Protein 7CF7 (pdb70)

Structure (mmCIF, N/CA/C/O backbone):
data_7CF7
#
_entry.id   7CF7
#
_cell.length_a   37.628
_cell.length_b   38.698
_cell.length_c   52.325
_cell.angle_alpha   75.290
_cell.angle_beta   73.800
_cell.angle_gamma   76.470
#
_symmetry.space_group_name_H-M   'P 1'
#
loop_
_entity.id
_entity.type
_entity.pdbx_description
1 polymer 'Ribosomal RNA large subunit methyltransferase H,Ribosomal RNA large subunit methyltransferase H'
2 water water
#
loop_
_atom_site.group_PDB
_atom_site.id
_atom_site.type_symbol
_atom_site.label_atom_id
_atom_site.label_alt_id
_atom_site.label_comp_id
_atom_site.label_asym_id
_atom_site.label_entity_id
_atom_site.label_seq_id
_atom_site.pdbx_PDB_ins_code
_atom_site.Cartn_x
_atom_site.Cartn_y
_atom_site.Cartn_z
_atom_site.occupancy
_atom_site.B_iso_or_equiv
_atom_site.auth_seq_id
_atom_site.auth_comp_id
_atom_site.auth_asym_id
_atom_site.auth_atom_id
_atom_site.pdbx_PDB_model_num
ATOM 1 N N . MET A 1 1 ? 6.335 39.540 -2.711 1.00 36.51 1 MET A N 1
ATOM 2 C CA . MET A 1 1 ? 6.763 38.476 -3.613 1.00 38.42 1 MET A CA 1
ATOM 3 C C . MET A 1 1 ? 8.127 38.796 -4.221 1.00 44.06 1 MET A C 1
ATOM 4 O O . MET A 1 1 ? 8.227 39.563 -5.184 1.00 47.06 1 MET A O 1
ATOM 9 N N . ILE A 1 2 ? 9.168 38.192 -3.661 1.00 34.75 2 ILE A N 1
ATOM 10 C CA . ILE A 1 2 ? 10.541 38.503 -4.070 1.00 32.56 2 ILE A CA 1
ATOM 11 C C . ILE A 1 2 ? 10.884 37.696 -5.311 1.00 34.72 2 ILE A C 1
ATOM 12 O O . ILE A 1 2 ? 10.730 36.464 -5.309 1.00 30.33 2 ILE A O 1
ATOM 17 N N . PRO A 1 3 ? 11.362 38.329 -6.383 1.00 40.28 3 PRO A N 1
ATOM 18 C CA . PRO A 1 3 ? 11.750 37.579 -7.581 1.00 37.19 3 PRO A CA 1
ATOM 19 C C . PRO A 1 3 ? 13.076 36.856 -7.379 1.00 31.54 3 PRO A C 1
ATOM 20 O O . PRO A 1 3 ? 13.826 37.117 -6.437 1.00 32.25 3 PRO A O 1
ATOM 24 N N . GLY A 1 4 ? 13.339 35.903 -8.276 1.00 32.05 4 GLY A N 1
ATOM 25 C CA . GLY A 1 4 ? 14.662 35.293 -8.350 1.00 31.97 4 GLY A CA 1
ATOM 26 C C . GLY A 1 4 ? 14.922 34.275 -7.249 1.00 26.86 4 GLY A C 1
ATOM 27 O O . GLY A 1 4 ? 14.051 33.485 -6.868 1.00 28.91 4 GLY A O 1
ATOM 28 N N . LYS A 1 5 ? 16.155 34.288 -6.728 1.00 20.59 5 LYS A N 1
ATOM 29 C CA . LYS A 1 5 ? 16.618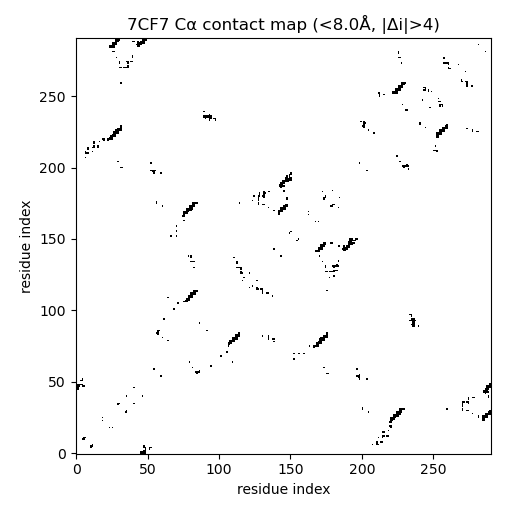 33.321 -5.732 1.00 21.10 5 LYS A CA 1
ATOM 30 C C . LYS A 1 5 ? 17.108 34.051 -4.487 1.00 17.71 5 LYS A C 1
ATOM 31 O O . LYS A 1 5 ? 18.323 34.163 -4.263 1.00 17.26 5 LYS A O 1
ATOM 37 N N . PRO A 1 6 ? 16.196 34.506 -3.623 1.00 17.76 6 PRO A N 1
ATOM 38 C CA . PRO A 1 6 ? 16.613 35.253 -2.423 1.00 18.43 6 PRO A CA 1
ATOM 39 C C . PRO A 1 6 ? 17.359 34.417 -1.394 1.00 18.22 6 PRO A C 1
ATOM 40 O O . PRO A 1 6 ? 17.949 34.993 -0.466 1.00 18.67 6 PRO A O 1
ATOM 44 N N . TRP A 1 7 ? 17.332 33.091 -1.511 1.00 14.77 7 TRP A N 1
ATOM 45 C CA . TRP A 1 7 ? 18.142 32.230 -0.662 1.00 15.28 7 TRP A CA 1
ATOM 46 C C . TRP A 1 7 ? 19.585 32.141 -1.133 1.00 14.98 7 TRP A C 1
ATOM 47 O O . TRP A 1 7 ? 20.404 31.561 -0.416 1.00 15.08 7 TRP A O 1
ATOM 58 N N . ASP A 1 8 ? 19.905 32.668 -2.321 1.00 14.76 8 ASP A N 1
ATOM 59 C CA . ASP A 1 8 ? 21.275 32.597 -2.824 1.00 15.55 8 ASP A CA 1
ATOM 60 C C . ASP A 1 8 ? 22.185 33.452 -1.948 1.00 17.13 8 ASP A C 1
ATOM 61 O O . ASP A 1 8 ? 21.797 34.534 -1.504 1.00 15.58 8 ASP A O 1
ATOM 66 N N . THR A 1 9 ? 23.409 32.967 -1.719 1.00 15.65 9 THR A N 1
ATOM 67 C CA . THR A 1 9 ? 24.298 33.573 -0.729 1.00 15.31 9 THR A CA 1
ATOM 68 C C . THR A 1 9 ? 24.444 35.089 -0.831 1.00 14.06 9 THR A C 1
ATOM 69 O O . THR A 1 9 ? 24.419 35.745 0.222 1.00 15.04 9 THR A O 1
ATOM 73 N N . PRO A 1 10 ? 24.612 35.700 -2.008 1.00 14.33 10 PRO A N 1
ATOM 74 C CA . PRO A 1 10 ? 24.801 37.162 -2.023 1.00 14.42 10 PRO A CA 1
ATOM 75 C C . PRO A 1 10 ? 23.597 37.919 -1.500 1.00 16.31 10 PRO A C 1
ATOM 76 O O . PRO A 1 10 ? 23.753 38.998 -0.911 1.00 18.69 10 PRO A O 1
ATOM 80 N N . GLN A 1 11 ? 22.396 37.370 -1.681 1.00 14.27 11 GLN A N 1
ATOM 81 C CA . GLN A 1 11 ? 21.201 38.010 -1.170 1.00 15.28 11 GLN A CA 1
ATOM 82 C C . GLN A 1 11 ? 20.912 37.572 0.256 1.00 16.62 11 GLN A C 1
ATOM 83 O O . GLN A 1 11 ? 20.627 38.407 1.121 1.00 14.57 11 GLN A O 1
ATOM 89 N N . LEU A 1 12 ? 21.010 36.271 0.532 1.00 13.23 12 LEU A N 1
ATOM 90 C CA . LEU A 1 12 ? 20.601 35.795 1.852 1.00 15.37 12 LEU A CA 1
ATOM 91 C C . LEU A 1 12 ? 21.564 36.261 2.938 1.00 15.85 12 LEU A C 1
ATOM 92 O O . LEU A 1 12 ? 21.132 36.624 4.041 1.00 15.80 12 LEU A O 1
ATOM 97 N N . ALA A 1 13 ? 22.872 36.266 2.656 1.00 16.28 13 ALA A N 1
ATOM 98 C CA . ALA A 1 13 ? 23.819 36.682 3.684 1.00 17.30 13 ALA A CA 1
ATOM 99 C C . ALA A 1 13 ? 23.580 38.129 4.088 1.00 16.88 13 ALA A C 1
ATOM 100 O O . ALA A 1 13 ? 23.644 38.466 5.276 1.00 16.47 13 ALA A O 1
ATOM 102 N N . ALA A 1 14 ? 23.252 38.987 3.119 1.00 15.08 14 ALA A N 1
ATOM 103 C CA . ALA A 1 14 ? 22.961 40.381 3.444 1.00 16.19 14 ALA A CA 1
ATOM 104 C C . ALA A 1 14 ? 21.625 40.517 4.161 1.00 17.14 14 ALA A C 1
ATOM 105 O O . ALA A 1 14 ? 21.493 41.320 5.098 1.00 18.46 14 ALA A O 1
ATOM 107 N N . GLU A 1 15 ? 20.631 39.724 3.758 1.00 16.59 15 GLU A N 1
ATOM 108 C CA . GLU A 1 15 ? 19.323 39.801 4.405 1.00 16.01 15 GLU A CA 1
ATOM 109 C C . GLU A 1 15 ? 19.381 39.301 5.844 1.00 16.34 15 GLU A C 1
ATOM 110 O O . GLU A 1 15 ? 18.751 39.892 6.731 1.00 17.13 15 GLU A O 1
ATOM 116 N N . LEU A 1 16 ? 20.132 38.220 6.099 1.00 15.96 16 LEU A N 1
ATOM 117 C CA . LEU A 1 16 ? 20.302 37.726 7.466 1.00 16.31 16 LEU A CA 1
ATOM 118 C C . LEU A 1 16 ? 20.913 38.787 8.365 1.00 17.42 16 LEU A C 1
ATOM 119 O O . LEU A 1 16 ? 20.523 38.910 9.528 1.00 17.66 16 LEU A O 1
ATOM 124 N N . GLU A 1 17 ? 21.911 39.514 7.857 1.00 15.82 17 GLU A N 1
ATOM 125 C CA . GLU A 1 17 ? 22.506 40.619 8.601 1.00 16.13 17 GLU A CA 1
ATOM 126 C C . GLU A 1 17 ? 21.447 41.642 8.992 1.00 18.63 17 GLU A C 1
ATOM 127 O O . GLU A 1 17 ? 21.450 42.159 10.120 1.00 18.08 17 GLU A O 1
ATOM 133 N N . ARG A 1 18 ? 20.534 41.952 8.067 1.00 17.95 18 ARG A N 1
ATOM 134 C CA . ARG A 1 18 ? 19.471 42.899 8.375 1.00 18.03 18 ARG A CA 1
ATOM 135 C C . ARG A 1 18 ? 18.509 42.321 9.398 1.00 18.98 18 ARG A C 1
ATOM 136 O O . ARG A 1 18 ? 18.080 43.027 10.319 1.00 19.97 18 ARG A O 1
ATOM 144 N N . TRP A 1 19 ? 18.168 41.036 9.262 1.00 15.12 19 TRP A N 1
ATOM 145 C CA . TRP A 1 19 ? 17.273 40.415 10.241 1.00 16.47 19 TRP A CA 1
ATOM 146 C C . TRP A 1 19 ? 17.886 40.411 11.635 1.00 20.53 19 TRP A C 1
ATOM 147 O O . TRP A 1 19 ? 17.180 40.625 12.631 1.00 19.89 19 TRP A O 1
ATOM 158 N N . LYS A 1 20 ? 19.181 40.102 11.733 1.00 19.79 20 LYS A N 1
ATOM 159 C CA . LYS A 1 20 ? 19.846 40.083 13.033 1.00 20.92 20 LYS A CA 1
ATOM 160 C C . LYS A 1 20 ? 19.826 41.462 13.674 1.00 21.40 20 LYS A C 1
ATOM 161 O O . LYS A 1 20 ? 19.586 41.595 14.880 1.00 21.74 20 LYS A O 1
ATOM 167 N N . LEU A 1 21 ? 20.077 42.503 12.876 1.00 20.95 21 LEU A N 1
ATOM 168 C CA . LEU A 1 21 ? 20.093 43.868 13.400 1.00 25.63 21 LEU A CA 1
ATOM 169 C C . LEU A 1 21 ? 18.692 44.337 13.787 1.00 28.04 21 LEU A C 1
ATOM 170 O O . LEU A 1 21 ? 18.520 45.030 14.798 1.00 27.87 21 LEU A O 1
ATOM 175 N N . ASP A 1 22 ? 17.678 43.980 12.993 1.00 25.61 22 ASP A N 1
ATOM 176 C CA . ASP A 1 22 ? 16.300 44.306 13.353 1.00 22.57 22 ASP A CA 1
ATOM 177 C C . ASP A 1 22 ? 15.945 43.733 14.714 1.00 27.64 22 ASP A C 1
ATOM 178 O O . ASP A 1 22 ? 15.305 44.402 15.536 1.00 31.28 22 ASP A O 1
ATOM 183 N N . GLY A 1 23 ? 16.355 42.491 14.969 1.00 26.86 23 GLY A N 1
ATOM 184 C CA . GLY A 1 23 ? 16.191 41.859 16.250 1.00 26.79 23 GLY A CA 1
ATOM 185 C C . GLY A 1 23 ? 14.965 40.976 16.386 1.00 24.62 23 GLY A C 1
ATOM 186 O O . GLY A 1 23 ? 14.932 40.142 17.295 1.00 27.27 23 GLY A O 1
ATOM 187 N N . ARG A 1 24 ? 13.952 41.149 15.535 1.00 19.43 24 ARG A N 1
ATOM 188 C CA . ARG A 1 24 ? 12.744 40.347 15.664 1.00 22.77 24 ARG A CA 1
ATOM 189 C C . ARG A 1 24 ? 12.996 38.933 15.169 1.00 21.14 24 ARG A C 1
ATOM 190 O O . ARG A 1 24 ? 13.767 38.712 14.236 1.00 21.61 24 ARG A O 1
ATOM 198 N N . ASP A 1 25 ? 12.336 37.970 15.805 1.00 17.79 25 ASP A N 1
ATOM 199 C CA . ASP A 1 25 ? 12.502 36.578 15.400 1.00 19.37 25 ASP A CA 1
ATOM 200 C C . ASP A 1 25 ? 11.829 36.324 14.054 1.00 17.04 25 ASP A C 1
ATOM 201 O O . ASP A 1 25 ? 10.871 37.000 13.675 1.00 16.03 25 ASP A O 1
ATOM 206 N N . VAL A 1 26 ? 12.344 35.331 13.324 1.00 16.19 26 VAL A N 1
ATOM 207 C CA . VAL A 1 26 ? 11.916 35.055 11.957 1.00 15.90 26 VAL A CA 1
ATOM 208 C C . VAL A 1 26 ? 11.558 33.581 11.839 1.00 16.72 26 VAL A C 1
ATOM 209 O O . VAL A 1 26 ? 12.284 32.719 12.344 1.00 16.50 26 VAL A O 1
ATOM 213 N N . SER A 1 27 ? 10.451 33.299 11.166 1.00 14.39 27 SER A N 1
ATOM 214 C CA . SER A 1 27 ? 10.076 31.936 10.809 1.00 14.24 27 SER A CA 1
ATOM 215 C C . SER A 1 27 ? 10.016 31.835 9.298 1.00 13.89 27 SER A C 1
ATOM 216 O O . SER A 1 27 ? 9.329 32.629 8.646 1.00 15.52 27 SER A O 1
ATOM 219 N N . LEU A 1 28 ? 10.720 30.856 8.748 1.00 12.36 28 LEU A N 1
ATOM 220 C CA . LEU A 1 28 ? 10.668 30.548 7.328 1.00 12.61 28 LEU A CA 1
ATOM 221 C C . LEU A 1 28 ? 9.831 29.287 7.153 1.00 12.46 28 LEU A C 1
ATOM 222 O O . LEU A 1 28 ? 10.186 28.231 7.680 1.00 13.43 28 LEU A O 1
ATOM 227 N N . LEU A 1 29 ? 8.732 29.398 6.412 1.00 11.48 29 LEU A N 1
ATOM 228 C CA . LEU A 1 29 ? 7.740 28.333 6.288 1.00 10.82 29 LEU A CA 1
ATOM 229 C C . LEU A 1 29 ? 7.837 27.642 4.933 1.00 13.20 29 LEU A C 1
ATOM 230 O O . LEU A 1 29 ? 7.824 28.304 3.895 1.00 13.70 29 LEU A O 1
ATOM 235 N N . ILE A 1 30 ? 7.893 26.313 4.946 1.00 12.15 30 ILE A N 1
ATOM 236 C CA . ILE A 1 30 ? 7.826 25.494 3.735 1.00 12.52 30 ILE A CA 1
ATOM 237 C C . ILE A 1 30 ? 6.765 24.426 3.936 1.00 15.28 30 ILE A C 1
ATOM 238 O O . ILE A 1 30 ? 6.827 23.660 4.904 1.00 15.35 30 ILE A O 1
ATOM 243 N N . GLY A 1 31 ? 5.806 24.346 3.014 1.00 13.48 31 GLY A N 1
ATOM 244 C CA . GLY A 1 31 ? 4.737 23.375 3.118 1.00 17.12 31 GLY A CA 1
ATOM 245 C C . GLY A 1 31 ? 5.102 22.034 2.508 1.00 17.44 31 GLY A C 1
ATOM 246 O O . GLY A 1 31 ? 6.254 21.752 2.174 1.00 16.17 31 GLY A O 1
ATOM 247 N N . GLY A 1 32 ? 4.090 21.183 2.393 1.00 18.93 32 GLY A N 1
ATOM 248 C CA . GLY A 1 32 ? 4.221 19.942 1.668 1.00 20.49 32 GLY A CA 1
ATOM 249 C C . GLY A 1 32 ? 4.036 20.149 0.177 1.00 17.95 32 GLY A C 1
ATOM 250 O O . GLY A 1 32 ? 3.983 21.276 -0.324 1.00 18.91 32 GLY A O 1
ATOM 251 N N . PRO A 1 33 ? 3.941 19.051 -0.573 1.00 20.87 33 PRO A N 1
ATOM 252 C CA . PRO A 1 33 ? 3.800 19.180 -2.033 1.00 23.40 33 PRO A CA 1
ATOM 253 C C . PRO A 1 33 ? 2.578 19.981 -2.470 1.00 24.79 33 PRO A C 1
ATOM 254 O O . PRO A 1 33 ? 2.622 20.631 -3.521 1.00 26.67 33 PRO A O 1
ATOM 258 N N . GLU A 1 34 ? 1.496 19.969 -1.692 1.00 24.20 34 GLU A N 1
ATOM 259 C CA . GLU A 1 34 ? 0.307 20.746 -2.031 1.00 22.93 34 GLU A CA 1
ATOM 260 C C . GLU A 1 34 ? 0.423 22.213 -1.629 1.00 29.24 34 GLU A C 1
ATOM 261 O O . GLU A 1 34 ? -0.504 22.990 -1.893 1.00 30.58 34 GLU A O 1
ATOM 267 N N . GLY A 1 35 ? 1.532 22.614 -1.022 1.00 25.10 35 GLY A N 1
ATOM 268 C CA . GLY A 1 35 ? 1.801 24.011 -0.765 1.00 24.23 35 GLY A CA 1
ATOM 269 C C . GLY A 1 35 ? 1.391 24.431 0.627 1.00 21.81 35 GLY A C 1
ATOM 270 O O . GLY A 1 35 ? 1.083 23.621 1.505 1.00 24.84 35 GLY A O 1
ATOM 271 N N . LEU A 1 36 ? 1.379 25.742 0.815 1.00 19.42 36 LEU A N 1
ATOM 272 C CA . LEU A 1 36 ? 1.048 26.324 2.105 1.00 18.94 36 LEU A CA 1
ATOM 273 C C . LEU A 1 36 ? -0.426 26.682 2.166 1.00 20.81 36 LEU A C 1
ATOM 274 O O . LEU A 1 36 ? -1.057 26.980 1.151 1.00 22.95 36 LEU A O 1
ATOM 279 N N . SER A 1 37 ? -0.959 26.683 3.380 1.00 19.43 37 SER A N 1
ATOM 280 C CA . SER A 1 37 ? -2.338 27.093 3.567 1.00 19.90 37 SER A CA 1
ATOM 281 C C . SER A 1 37 ? -2.495 28.579 3.235 1.00 23.29 37 SER A C 1
ATOM 282 O O . SER A 1 37 ? -1.551 29.360 3.372 1.00 21.04 37 SER A O 1
ATOM 285 N N . PRO A 1 38 ? -3.675 28.987 2.768 1.00 22.37 38 PRO A N 1
ATOM 286 C CA . PRO A 1 38 ? -3.902 30.420 2.495 1.00 23.25 38 PRO 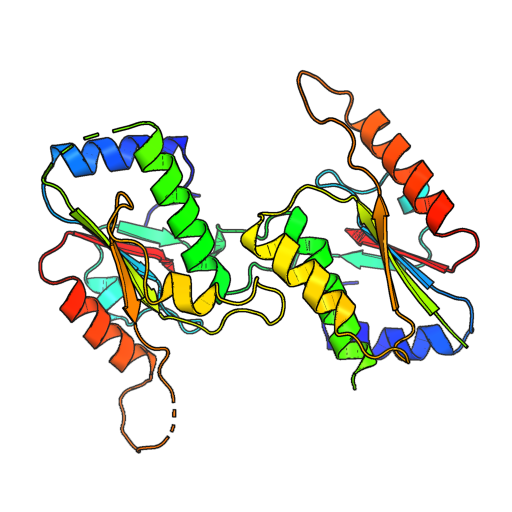A CA 1
ATOM 287 C C . PRO A 1 38 ? -3.625 31.324 3.688 1.00 20.86 38 PRO A C 1
ATOM 288 O O . PRO A 1 38 ? -3.141 32.445 3.502 1.00 21.23 38 PRO A O 1
ATOM 292 N N . ALA A 1 39 ? -3.919 30.862 4.907 1.00 19.18 39 ALA A N 1
ATOM 293 C CA . ALA A 1 39 ? -3.633 31.660 6.092 1.00 19.47 39 ALA A CA 1
ATOM 294 C C . ALA A 1 39 ? -2.138 31.927 6.233 1.00 22.76 39 ALA A C 1
ATOM 295 O O . ALA A 1 39 ? -1.725 33.038 6.584 1.00 20.95 39 ALA A O 1
ATOM 297 N N . CYS A 1 40 ? -1.308 30.918 5.962 1.00 20.60 40 CYS A N 1
ATOM 298 C CA . CYS A 1 40 ? 0.135 31.134 6.011 1.00 16.52 40 CYS A CA 1
ATOM 299 C C . CYS A 1 40 ? 0.569 32.165 4.978 1.00 20.93 40 CYS A C 1
ATOM 300 O O . CYS A 1 40 ? 1.384 33.045 5.274 1.00 20.26 40 CYS A O 1
ATOM 303 N N . LYS A 1 41 ? 0.038 32.072 3.755 1.00 21.59 41 LYS A N 1
ATOM 304 C CA . LYS A 1 41 ? 0.471 32.992 2.707 1.00 22.89 41 LYS A CA 1
ATOM 305 C C . LYS A 1 41 ? 0.007 34.415 2.985 1.00 25.47 41 LYS A C 1
ATOM 306 O O . LYS A 1 41 ? 0.701 35.372 2.630 1.00 26.50 41 LYS A O 1
ATOM 312 N N . ALA A 1 42 ? -1.153 34.570 3.622 1.00 21.05 42 ALA A N 1
ATOM 313 C CA . ALA A 1 42 ? -1.638 35.901 3.969 1.00 25.69 42 ALA A CA 1
ATOM 314 C C . ALA A 1 42 ? -0.821 36.527 5.092 1.00 27.82 42 ALA A C 1
ATOM 315 O O . ALA A 1 42 ? -0.696 37.754 5.156 1.00 30.81 42 ALA A O 1
ATOM 317 N N . ALA A 1 43 ? -0.256 35.709 5.983 1.00 23.56 43 ALA A N 1
ATOM 318 C CA . ALA A 1 43 ? 0.528 36.225 7.098 1.00 23.36 43 ALA A CA 1
ATOM 319 C C . ALA A 1 43 ? 1.950 36.608 6.708 1.00 24.90 43 ALA A C 1
ATOM 320 O O . ALA A 1 43 ? 2.625 37.288 7.490 1.00 26.63 43 ALA A O 1
ATOM 322 N N . ALA A 1 44 ? 2.410 36.206 5.526 1.00 23.80 44 ALA A N 1
ATOM 323 C CA . ALA A 1 44 ? 3.820 36.331 5.183 1.00 21.03 44 ALA A CA 1
ATOM 324 C C . ALA A 1 44 ? 4.222 37.787 4.979 1.00 25.60 44 ALA A C 1
ATOM 325 O O . ALA A 1 44 ? 3.511 38.562 4.336 1.00 29.34 44 ALA A O 1
ATOM 327 N N . GLU A 1 45 ? 5.379 38.155 5.525 1.00 20.92 45 GLU A N 1
ATOM 328 C CA . GLU A 1 45 ? 5.962 39.459 5.214 1.00 25.77 45 GLU A CA 1
ATOM 329 C C . GLU A 1 45 ? 6.735 39.426 3.898 1.00 26.00 45 GLU A C 1
ATOM 330 O O . GLU A 1 45 ? 6.744 40.414 3.154 1.00 27.09 45 GLU A O 1
ATOM 336 N N . GLN A 1 46 ? 7.402 38.308 3.602 1.00 19.31 46 GLN A N 1
ATOM 337 C CA . GLN A 1 46 ? 8.037 38.074 2.315 1.00 20.42 46 GLN A CA 1
ATOM 338 C C . GLN A 1 46 ? 7.596 36.718 1.798 1.00 21.25 46 GLN A C 1
ATOM 339 O O . GLN A 1 46 ? 7.431 35.772 2.572 1.00 19.89 46 GLN A O 1
ATOM 345 N N . SER A 1 47 ? 7.429 36.628 0.483 1.00 21.19 47 SER A N 1
ATOM 346 C CA . SER A 1 47 ? 7.011 35.403 -0.189 1.00 21.99 47 SER A CA 1
ATOM 347 C C . SER A 1 47 ? 8.053 35.048 -1.239 1.00 21.86 47 SER A C 1
ATOM 348 O O . SER A 1 47 ? 8.262 35.812 -2.186 1.00 26.16 47 SER A O 1
ATOM 351 N N . TRP A 1 48 ? 8.700 33.898 -1.079 1.00 18.03 48 TRP A N 1
ATOM 352 C CA . TRP A 1 48 ? 9.721 33.441 -2.013 1.00 18.12 48 TRP A CA 1
ATOM 353 C C . TRP A 1 48 ? 9.123 32.367 -2.914 1.00 18.67 48 TRP A C 1
ATOM 354 O O . TRP A 1 48 ? 8.175 31.675 -2.530 1.00 17.76 48 TRP A O 1
ATOM 365 N N . SER A 1 49 ? 9.690 32.212 -4.112 1.00 18.76 49 SER A N 1
ATOM 366 C CA . SER A 1 49 ? 9.098 31.332 -5.111 1.00 21.11 49 SER A CA 1
ATOM 367 C C . SER A 1 49 ? 9.842 30.000 -5.138 1.00 22.63 49 SER A C 1
ATOM 368 O O . SER A 1 49 ? 11.035 29.950 -5.453 1.00 23.05 49 SER A O 1
ATOM 371 N N . LEU A 1 50 ? 9.117 28.919 -4.840 1.00 24.30 50 LEU A N 1
ATOM 372 C CA . LEU A 1 50 ? 9.709 27.585 -4.817 1.00 29.90 50 LEU A CA 1
ATOM 373 C C . LEU A 1 50 ? 10.195 27.129 -6.186 1.00 29.82 50 LEU A C 1
ATOM 374 O O . LEU A 1 50 ? 11.125 26.318 -6.271 1.00 29.89 50 LEU A O 1
ATOM 379 N N . SER A 1 51 ? 9.571 27.611 -7.262 1.00 35.91 51 SER A N 1
ATOM 380 C CA . SER A 1 51 ? 9.874 27.080 -8.587 1.00 37.28 51 SER A CA 1
ATOM 381 C C . SER A 1 51 ? 11.288 27.434 -9.030 1.00 36.34 51 SER A C 1
ATOM 382 O O . SER A 1 51 ? 11.889 26.698 -9.820 1.00 30.97 51 SER A O 1
ATOM 385 N N . ALA A 1 52 ? 11.844 28.529 -8.513 1.00 28.34 52 ALA A N 1
ATOM 386 C CA . ALA A 1 52 ? 13.187 28.946 -8.887 1.00 31.70 52 ALA A CA 1
ATOM 387 C C . ALA A 1 52 ? 14.278 28.076 -8.274 1.00 24.93 52 ALA A C 1
ATOM 388 O O . ALA A 1 52 ? 15.446 28.231 -8.644 1.00 26.97 52 ALA A O 1
ATOM 390 N N . LEU A 1 53 ? 13.937 27.181 -7.350 1.00 22.46 53 LEU A N 1
ATOM 391 C CA . LEU A 1 53 ? 14.92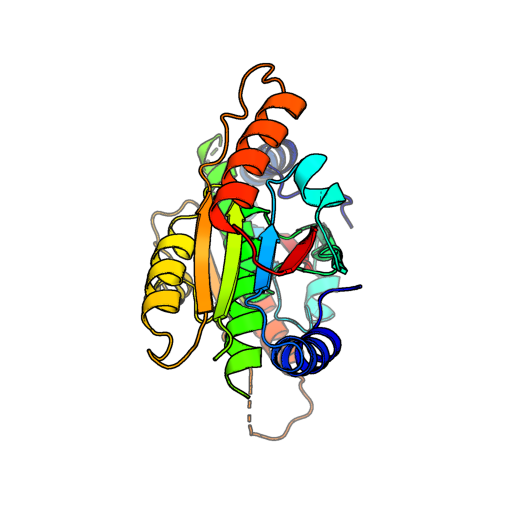0 26.293 -6.729 1.00 20.72 53 LEU A CA 1
ATOM 392 C C . LEU A 1 53 ? 15.032 25.051 -7.605 1.00 25.18 53 LEU A C 1
ATOM 393 O O . LEU A 1 53 ? 14.221 24.129 -7.503 1.00 22.81 53 LEU A O 1
ATOM 398 N N . THR A 1 54 ? 16.031 25.034 -8.483 1.00 23.85 54 THR A N 1
ATOM 399 C CA . THR A 1 54 ? 16.114 24.006 -9.508 1.00 26.11 54 THR A CA 1
ATOM 400 C C . THR A 1 54 ? 16.949 22.814 -9.037 1.00 24.69 54 THR A C 1
ATOM 401 O O . THR A 1 54 ? 17.598 22.838 -7.987 1.00 21.99 54 THR A O 1
ATOM 405 N N . LEU A 1 55 ? 16.903 21.751 -9.825 1.00 21.21 55 LEU A N 1
ATOM 406 C CA . LEU A 1 55 ? 17.604 20.517 -9.491 1.00 21.48 55 LEU A CA 1
ATOM 407 C C . LEU A 1 55 ? 19.109 20.675 -9.702 1.00 20.33 55 LEU A C 1
ATOM 408 O O . LEU A 1 55 ? 19.536 21.003 -10.818 1.00 20.93 55 LEU A O 1
ATOM 413 N N . PRO A 1 56 ? 19.938 20.426 -8.686 1.00 19.09 56 PRO A N 1
ATOM 414 C CA . PRO A 1 56 ? 21.390 20.517 -8.893 1.00 17.84 56 PRO A CA 1
ATOM 415 C C . PRO A 1 56 ? 21.864 19.422 -9.832 1.00 18.10 56 PRO A C 1
ATOM 416 O O . PRO A 1 56 ? 21.367 18.296 -9.793 1.00 17.11 56 PRO A O 1
ATOM 420 N N . HIS A 1 57 ? 22.832 19.760 -10.681 1.00 17.19 57 HIS A N 1
ATOM 421 C CA . HIS A 1 57 ? 23.297 18.779 -11.659 1.00 16.13 57 HIS A CA 1
ATOM 422 C C . HIS A 1 57 ? 23.759 17.462 -11.046 1.00 16.41 57 HIS A C 1
ATOM 423 O O . HIS A 1 57 ? 23.477 16.412 -11.649 1.00 14.22 57 HIS A O 1
ATOM 430 N N . PRO A 1 58 ? 24.471 17.422 -9.913 1.00 15.27 58 PRO A N 1
ATOM 431 C CA . PRO A 1 58 ? 24.898 16.119 -9.384 1.00 15.54 58 PRO A CA 1
ATOM 432 C C . PRO A 1 58 ? 23.747 15.186 -9.060 1.00 14.35 58 PRO A C 1
ATOM 433 O O . PRO A 1 58 ? 23.961 13.966 -9.019 1.00 18.28 58 PRO A O 1
ATOM 437 N N . LEU A 1 59 ? 22.531 15.700 -8.844 1.00 14.40 59 LEU A N 1
ATOM 438 C CA . LEU A 1 59 ? 21.383 14.837 -8.577 1.00 16.44 59 LEU A CA 1
ATOM 439 C C . LEU A 1 59 ? 20.716 14.323 -9.845 1.00 15.37 59 LEU A C 1
ATOM 440 O O . LEU A 1 59 ? 19.822 13.468 -9.754 1.00 14.25 59 LEU A O 1
ATOM 445 N N . VAL A 1 60 ? 21.119 14.813 -11.024 1.00 12.28 60 VAL A N 1
ATOM 446 C CA . VAL A 1 60 ? 20.472 14.361 -12.252 1.00 14.67 60 VAL A CA 1
ATOM 447 C C . VAL A 1 60 ? 20.646 12.860 -12.421 1.00 13.42 60 VAL A C 1
ATOM 448 O O . VAL A 1 60 ? 19.684 12.138 -12.703 1.00 14.60 60 VAL A O 1
ATOM 452 N N . ARG A 1 61 ? 21.871 12.359 -12.242 1.00 12.79 61 ARG A N 1
ATOM 453 C CA . ARG A 1 61 ? 22.085 10.927 -12.431 1.00 11.95 61 ARG A CA 1
ATOM 454 C C . ARG A 1 61 ? 21.413 10.105 -11.341 1.00 14.10 61 ARG A C 1
ATOM 455 O O . ARG A 1 61 ? 21.080 8.941 -11.576 1.00 14.54 61 ARG A O 1
ATOM 463 N N . VAL A 1 62 ? 21.179 10.702 -10.173 1.00 12.33 62 VAL A N 1
ATOM 464 C CA . VAL A 1 62 ? 20.449 10.023 -9.102 1.00 13.70 62 VAL A CA 1
ATOM 465 C C . VAL A 1 62 ? 18.985 9.825 -9.488 1.00 12.81 62 VAL A C 1
ATOM 466 O O . VAL A 1 62 ? 18.449 8.710 -9.405 1.00 12.35 62 VAL A O 1
ATOM 470 N N . LEU A 1 63 ? 18.321 10.899 -9.934 1.00 13.02 63 LEU A N 1
ATOM 471 C CA . LEU A 1 63 ? 16.927 10.787 -10.352 1.00 11.78 63 LEU A CA 1
ATOM 472 C C . LEU A 1 63 ? 16.782 9.856 -11.549 1.00 12.42 63 LEU A C 1
ATOM 473 O O . LEU A 1 63 ? 15.817 9.088 -11.628 1.00 13.65 63 LEU A O 1
ATOM 478 N N . VAL A 1 64 ? 17.735 9.892 -12.485 1.00 11.84 64 VAL A N 1
ATOM 479 C CA . VAL A 1 64 ? 17.634 9.021 -13.650 1.00 12.82 64 VAL A CA 1
ATOM 480 C C . VAL A 1 64 ? 17.819 7.563 -13.244 1.00 13.21 64 VAL A C 1
ATOM 481 O O . VAL A 1 64 ? 17.074 6.682 -13.694 1.00 12.97 64 VAL A O 1
ATOM 485 N N . ALA A 1 65 ? 18.803 7.278 -12.383 1.00 12.18 65 ALA A N 1
ATOM 486 C CA . ALA A 1 65 ? 18.996 5.906 -11.905 1.00 12.79 65 ALA A CA 1
ATOM 487 C C . ALA A 1 65 ? 17.744 5.375 -11.208 1.00 14.75 65 ALA A C 1
ATOM 488 O O . ALA A 1 65 ? 17.351 4.218 -11.411 1.00 13.28 65 ALA A O 1
ATOM 490 N N . GLU A 1 66 ? 17.109 6.205 -10.380 1.00 13.25 66 GLU A N 1
ATOM 491 C CA . GLU A 1 66 ? 15.869 5.789 -9.733 1.00 14.75 66 GLU A CA 1
ATOM 492 C C . GLU A 1 66 ? 14.780 5.515 -10.760 1.00 16.34 66 GLU A C 1
ATOM 493 O O . GLU A 1 66 ? 14.028 4.542 -10.627 1.00 15.53 66 GLU A O 1
ATOM 499 N N . SER A 1 67 ? 14.683 6.364 -11.791 1.00 14.25 67 SER A N 1
ATOM 500 C CA . SER A 1 67 ? 13.684 6.161 -12.838 1.00 13.94 67 SER A CA 1
ATOM 501 C C . SER A 1 67 ? 13.873 4.811 -13.503 1.00 15.84 67 SER A C 1
ATOM 502 O O . SER A 1 67 ? 12.898 4.091 -13.745 1.00 18.08 67 SER A O 1
ATOM 505 N N . LEU A 1 68 ? 15.127 4.448 -13.788 1.00 14.30 68 LEU A N 1
ATOM 506 C CA . LEU A 1 68 ? 15.414 3.169 -14.430 1.00 14.35 68 LEU A CA 1
ATOM 507 C C . LEU A 1 68 ? 15.163 1.997 -13.488 1.00 16.98 68 LEU A C 1
ATOM 508 O O . LEU A 1 68 ? 14.657 0.954 -13.912 1.00 17.90 68 LEU A O 1
ATOM 513 N N . TYR A 1 69 ? 15.519 2.143 -12.212 1.00 14.97 69 TYR A N 1
ATOM 514 C CA . TYR A 1 69 ? 15.213 1.109 -11.226 1.00 17.77 69 TYR A CA 1
ATOM 515 C C . TYR A 1 69 ? 13.716 0.828 -11.165 1.00 19.40 69 TYR A C 1
ATOM 516 O O . TYR A 1 69 ? 13.286 -0.336 -11.170 1.00 18.64 69 TYR A O 1
ATOM 525 N N . ARG A 1 70 ? 12.909 1.888 -11.103 1.00 17.28 70 ARG A N 1
ATOM 526 C CA . ARG A 1 70 ? 11.456 1.733 -11.075 1.00 18.47 70 ARG A CA 1
ATOM 527 C C . ARG A 1 70 ? 10.949 1.078 -12.352 1.00 23.36 70 ARG A C 1
ATOM 528 O O . ARG A 1 70 ? 10.065 0.212 -12.309 1.00 20.85 70 ARG A O 1
ATOM 536 N N . ALA A 1 71 ? 11.502 1.476 -13.500 1.00 16.48 71 ALA A N 1
ATOM 537 C CA . ALA A 1 71 ? 11.048 0.921 -14.773 1.00 21.14 71 ALA A CA 1
ATOM 538 C C . ALA A 1 71 ? 11.387 -0.557 -14.889 1.00 23.60 71 ALA A C 1
ATOM 539 O O . ALA A 1 71 ? 10.559 -1.353 -15.352 1.00 24.27 71 ALA A O 1
ATOM 541 N N . PHE A 1 72 ? 12.604 -0.944 -14.494 1.00 21.45 72 PHE A N 1
ATOM 542 C CA . PHE A 1 72 ? 12.974 -2.356 -14.469 1.00 21.80 72 PHE A CA 1
ATOM 543 C C . PHE A 1 72 ? 12.140 -3.141 -13.467 1.00 26.38 72 PHE A C 1
ATOM 544 O O . PHE A 1 72 ? 11.974 -4.355 -13.626 1.00 29.55 72 PHE A O 1
ATOM 552 N N . SER A 1 73 ? 11.602 -2.471 -12.448 1.00 22.97 73 SER A N 1
ATOM 553 C CA . SER A 1 73 ? 10.881 -3.143 -11.374 1.00 26.43 73 SER A CA 1
ATOM 554 C C . SER A 1 73 ? 9.427 -3.446 -11.705 1.00 33.64 73 SER A C 1
ATOM 555 O O . SER A 1 73 ? 8.774 -4.158 -10.931 1.00 37.49 73 SER A O 1
ATOM 558 N N . ILE A 1 74 ? 8.888 -2.916 -12.795 1.00 33.23 74 ILE A N 1
ATOM 559 C CA . ILE A 1 74 ? 7.504 -3.237 -13.136 1.00 37.54 74 ILE A CA 1
ATOM 560 C C . ILE A 1 74 ? 7.418 -3.814 -14.540 1.00 40.93 74 ILE A C 1
ATOM 561 O O . ILE A 1 74 ? 7.246 -5.024 -14.703 1.00 42.21 74 ILE A O 1
ATOM 566 N N . SER A 1 85 ? 20.931 -11.652 -23.425 1.00 39.79 85 SER A N 1
ATOM 567 C CA . SER A 1 85 ? 20.052 -10.837 -22.593 1.00 31.56 85 SER A CA 1
ATOM 568 C C . SER A 1 85 ? 20.595 -9.411 -22.475 1.00 29.76 85 SER A C 1
ATOM 569 O O . SER A 1 85 ? 21.803 -9.203 -22.351 1.00 35.68 85 SER A O 1
ATOM 572 N N . MET A 1 86 ? 19.690 -8.438 -22.503 1.00 32.44 86 MET A N 1
ATOM 573 C CA . MET A 1 86 ? 20.069 -7.036 -22.636 1.00 27.88 86 MET A CA 1
ATOM 574 C C . MET A 1 86 ? 20.549 -6.445 -21.314 1.00 27.13 86 MET A C 1
ATOM 575 O O . MET A 1 86 ? 19.982 -6.711 -20.252 1.00 28.30 86 MET A O 1
ATOM 580 N N . LYS A 1 87 ? 21.592 -5.624 -21.389 1.00 25.52 87 LYS A N 1
ATOM 581 C CA . LYS A 1 87 ? 22.084 -4.862 -20.250 1.00 23.66 87 LYS A CA 1
ATOM 582 C C . LYS A 1 87 ? 21.981 -3.378 -20.563 1.00 22.94 87 LYS A C 1
ATOM 583 O O . LYS A 1 87 ? 22.127 -2.962 -21.716 1.00 22.78 87 LYS A O 1
ATOM 589 N N . LEU A 1 88 ? 21.740 -2.576 -19.529 1.00 18.60 88 LEU A N 1
ATOM 590 C CA . LEU A 1 88 ? 21.697 -1.126 -19.658 1.00 18.53 88 LEU A CA 1
ATOM 591 C C . LEU A 1 88 ? 22.770 -0.526 -18.767 1.00 17.30 88 LEU A C 1
ATOM 592 O O . LEU A 1 88 ? 22.905 -0.915 -17.604 1.00 19.25 88 LEU A O 1
ATOM 597 N N . GLN A 1 89 ? 23.540 0.402 -19.323 1.00 16.16 89 GLN A N 1
ATOM 598 C CA . GLN A 1 89 ? 24.527 1.170 -18.587 1.00 19.32 89 GLN A CA 1
ATOM 599 C C . GLN A 1 89 ? 24.082 2.621 -18.537 1.00 17.63 89 GLN A C 1
ATOM 600 O O . GLN A 1 89 ? 23.756 3.203 -19.577 1.00 17.80 89 GLN A O 1
ATOM 606 N N . LEU A 1 90 ? 24.085 3.201 -17.342 1.00 13.41 90 LEU A N 1
ATOM 607 C CA . LEU A 1 90 ? 23.998 4.647 -17.180 1.00 11.36 90 LEU A CA 1
ATOM 608 C C . LEU A 1 90 ? 25.422 5.156 -17.052 1.00 13.92 90 LEU A C 1
ATOM 609 O O . LEU A 1 90 ? 26.115 4.839 -16.082 1.00 16.50 90 LEU A O 1
ATOM 614 N N . VAL A 1 91 ? 25.881 5.881 -18.067 1.00 12.27 91 VAL A N 1
ATOM 615 C CA . VAL A 1 91 ? 27.236 6.415 -18.115 1.00 12.21 91 VAL A CA 1
ATOM 616 C C . VAL A 1 91 ? 27.115 7.908 -17.837 1.00 15.58 91 VAL A C 1
ATOM 617 O O . VAL A 1 91 ? 26.571 8.657 -18.656 1.00 16.25 91 VAL A O 1
ATOM 621 N N . ALA A 1 92 ? 27.589 8.352 -16.680 1.00 12.37 92 ALA A N 1
ATOM 622 C CA . ALA A 1 92 ? 27.333 9.722 -16.262 1.00 12.53 92 ALA A CA 1
ATOM 623 C C . ALA A 1 92 ? 28.584 10.375 -15.701 1.00 12.81 92 ALA A C 1
ATOM 624 O O . ALA A 1 92 ? 29.356 9.745 -14.975 1.00 15.73 92 ALA A O 1
ATOM 626 N N . VAL A 1 93 ? 28.757 11.659 -16.004 1.00 12.55 93 VAL A N 1
ATOM 627 C CA . VAL A 1 93 ? 29.868 12.407 -15.427 1.00 14.25 93 VAL A CA 1
ATOM 628 C C . VAL A 1 93 ? 29.620 12.583 -13.933 1.00 15.25 93 VAL A C 1
ATOM 629 O O . VAL A 1 93 ? 28.533 13.000 -13.509 1.00 16.36 93 VAL A O 1
ATOM 633 N N . GLY A 1 94 ? 30.614 12.231 -13.127 1.00 16.47 94 GLY A N 1
ATOM 634 C CA . GLY A 1 94 ? 30.401 12.212 -11.692 1.00 16.24 94 GLY A CA 1
ATOM 635 C C . GLY A 1 94 ? 30.679 13.521 -10.994 1.00 19.50 94 GLY A C 1
ATOM 636 O O . GLY A 1 94 ? 31.619 13.617 -10.197 1.00 21.95 94 GLY A O 1
ATOM 637 N N . THR A 1 95 ? 29.865 14.533 -11.280 1.00 16.76 95 THR A N 1
ATOM 638 C CA . THR A 1 95 ? 29.945 15.782 -10.525 1.00 17.26 95 THR A CA 1
ATOM 639 C C . THR A 1 95 ? 29.638 15.517 -9.052 1.00 19.34 95 THR A C 1
ATOM 640 O O . THR A 1 95 ? 28.738 14.744 -8.712 1.00 18.85 95 THR A O 1
ATOM 644 N N . LYS A 1 96 ? 30.400 16.161 -8.171 1.00 19.45 96 LYS A N 1
ATOM 645 C CA . LYS A 1 96 ? 30.342 15.833 -6.750 1.00 20.28 96 LYS A CA 1
ATOM 646 C C . LYS A 1 96 ? 28.980 16.168 -6.154 1.00 20.02 96 LYS A C 1
ATOM 647 O O . LYS A 1 96 ? 28.523 17.311 -6.224 1.00 19.29 96 LYS A O 1
ATOM 653 N N . MET A 1 97 ? 28.318 15.160 -5.578 1.00 20.38 97 MET A N 1
ATOM 654 C CA . MET A 1 97 ? 27.042 15.415 -4.929 1.00 17.39 97 MET A CA 1
ATOM 655 C C . MET A 1 97 ? 27.231 15.541 -3.419 1.00 17.17 97 MET A C 1
ATOM 656 O O . MET A 1 97 ? 28.284 15.182 -2.877 1.00 17.98 97 MET A O 1
ATOM 661 N N . PRO A 1 98 ? 26.241 16.082 -2.708 1.00 19.80 98 PRO A N 1
ATOM 662 C CA . PRO A 1 98 ? 26.377 16.218 -1.252 1.00 17.42 98 PRO A CA 1
ATOM 663 C C . PRO A 1 98 ? 26.551 14.868 -0.570 1.00 18.30 98 PRO A C 1
ATOM 664 O O . PRO A 1 98 ? 26.045 13.841 -1.035 1.00 17.00 98 PRO A O 1
ATOM 668 N N . ASP A 1 99 ? 27.273 14.878 0.557 1.00 17.88 99 ASP A N 1
ATOM 669 C CA . ASP A 1 99 ? 27.532 13.631 1.270 1.00 18.43 99 ASP A CA 1
ATOM 670 C C . ASP A 1 99 ? 26.233 12.961 1.698 1.00 16.29 99 ASP A C 1
ATOM 671 O O . ASP A 1 99 ? 26.119 11.731 1.657 1.00 18.23 99 ASP A O 1
ATOM 676 N N . TRP A 1 100 ? 25.230 13.754 2.096 1.00 16.18 100 TRP A N 1
ATOM 677 C CA . TRP A 1 100 ? 23.982 13.150 2.546 1.00 16.26 100 TRP A CA 1
ATOM 678 C C . TRP A 1 100 ? 23.195 12.523 1.404 1.00 18.90 100 TRP A C 1
ATOM 679 O O . TRP A 1 100 ? 22.222 11.812 1.669 1.00 18.50 100 TRP A O 1
ATOM 690 N N . VAL A 1 101 ? 23.587 12.752 0.155 1.00 17.99 101 VAL A N 1
ATOM 691 C CA . VAL A 1 101 ? 23.063 11.988 -0.972 1.00 16.50 101 VAL A CA 1
ATOM 692 C C . VAL A 1 101 ? 24.000 10.854 -1.347 1.00 18.42 101 VAL A C 1
ATOM 693 O O . VAL A 1 101 ? 23.565 9.716 -1.530 1.00 18.20 101 VAL A O 1
ATOM 697 N N . GLN A 1 102 ? 25.300 11.149 -1.471 1.00 16.13 102 GLN A N 1
ATOM 698 C CA . GLN A 1 102 ? 26.230 10.172 -2.033 1.00 18.44 102 GLN A CA 1
ATOM 699 C C . GLN A 1 102 ? 26.262 8.886 -1.218 1.00 17.57 102 GLN A C 1
ATOM 700 O O . GLN A 1 102 ? 26.255 7.783 -1.773 1.00 16.31 102 GLN A O 1
ATOM 706 N N . THR A 1 103 ? 26.333 9.003 0.108 1.00 18.80 103 THR A N 1
ATOM 707 C CA . THR A 1 103 ? 26.368 7.803 0.933 1.00 17.94 103 THR A CA 1
ATOM 708 C C . THR A 1 103 ? 25.089 6.993 0.758 1.00 19.13 103 THR A C 1
ATOM 709 O O . THR A 1 103 ? 25.138 5.766 0.603 1.00 19.93 103 THR A O 1
ATOM 713 N N . GLY A 1 104 ? 23.943 7.670 0.724 1.00 18.22 104 GLY A N 1
ATOM 714 C CA . GLY A 1 104 ? 22.688 6.974 0.515 1.00 16.09 104 GLY A CA 1
ATOM 715 C C . GLY A 1 104 ? 22.553 6.415 -0.884 1.00 16.75 104 GLY A C 1
ATOM 716 O O . GLY A 1 104 ? 21.982 5.338 -1.067 1.00 15.05 104 GLY A O 1
ATOM 717 N N . PHE A 1 105 ? 23.092 7.114 -1.883 1.00 14.91 105 PHE A N 1
ATOM 718 C CA . PHE A 1 105 ? 22.951 6.650 -3.263 1.00 13.64 105 PHE A CA 1
ATOM 719 C C . PHE A 1 105 ? 23.819 5.422 -3.520 1.00 15.65 105 PHE A C 1
ATOM 720 O O . PHE A 1 105 ? 23.388 4.473 -4.195 1.00 12.90 105 PHE A O 1
ATOM 728 N N . THR A 1 106 ? 25.031 5.400 -2.961 1.00 14.27 106 THR A N 1
ATOM 729 C CA . THR A 1 106 ? 25.886 4.224 -3.108 1.00 15.79 106 THR A CA 1
ATOM 730 C C . THR A 1 106 ? 25.206 2.992 -2.529 1.00 15.82 106 THR A C 1
ATOM 731 O O . THR A 1 106 ? 25.192 1.924 -3.153 1.00 16.33 106 THR A O 1
ATOM 735 N N . GLU A 1 107 ? 24.601 3.144 -1.357 1.00 15.50 107 GLU A N 1
ATOM 736 C CA . GLU A 1 107 ? 23.906 2.028 -0.719 1.00 15.44 107 GLU A CA 1
ATOM 737 C C . GLU A 1 107 ? 22.630 1.667 -1.472 1.00 16.12 107 GLU A C 1
ATOM 738 O O . GLU A 1 107 ? 22.286 0.489 -1.590 1.00 16.00 107 GLU A O 1
ATOM 744 N N . TYR A 1 108 ? 21.918 2.668 -1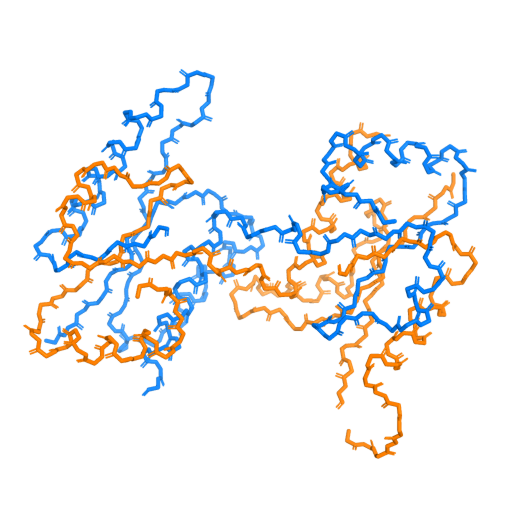.990 1.00 14.87 108 TYR A N 1
ATOM 745 C CA . TYR A 1 108 ? 20.737 2.428 -2.817 1.00 14.15 108 TYR A CA 1
ATOM 746 C C . TYR A 1 108 ? 21.061 1.509 -3.982 1.00 14.38 108 TYR A C 1
ATOM 747 O O . TYR A 1 108 ? 20.371 0.508 -4.220 1.00 15.12 108 TYR A O 1
ATOM 756 N N . LEU A 1 109 ? 22.115 1.846 -4.731 1.00 14.35 109 LEU A N 1
ATOM 757 C CA . LEU A 1 109 ? 22.520 1.013 -5.859 1.00 12.57 109 LEU A CA 1
ATOM 758 C C . LEU A 1 109 ? 22.902 -0.391 -5.404 1.00 15.05 109 LEU A C 1
ATOM 759 O O . LEU A 1 109 ? 22.612 -1.377 -6.098 1.00 15.79 109 LEU A O 1
ATOM 764 N N . ARG A 1 110 ? 23.552 -0.501 -4.239 1.00 13.64 110 ARG A N 1
ATOM 765 C CA . ARG A 1 110 ? 23.946 -1.807 -3.716 1.00 18.18 110 ARG A CA 1
ATOM 766 C C . ARG A 1 110 ? 22.740 -2.668 -3.380 1.00 18.39 110 ARG A C 1
ATOM 767 O O . ARG A 1 110 ? 22.818 -3.902 -3.437 1.00 20.31 110 ARG A O 1
ATOM 775 N N . ARG A 1 111 ? 21.612 -2.038 -3.051 1.00 16.22 111 ARG A N 1
ATOM 776 C CA . ARG A 1 111 ? 20.397 -2.758 -2.698 1.00 16.73 111 ARG A CA 1
ATOM 777 C C . ARG A 1 111 ? 19.616 -3.257 -3.913 1.00 18.01 111 ARG A C 1
ATOM 778 O O . ARG A 1 111 ? 18.654 -4.014 -3.738 1.00 16.69 111 ARG A O 1
ATOM 786 N N . PHE A 1 112 ? 20.001 -2.873 -5.132 1.00 14.05 112 PHE A N 1
ATOM 787 C CA . PHE A 1 112 ? 19.265 -3.329 -6.299 1.00 13.56 112 PHE A CA 1
ATOM 788 C C . PHE A 1 112 ? 19.370 -4.849 -6.407 1.00 17.27 112 PHE A C 1
ATOM 789 O O . PHE A 1 112 ? 20.393 -5.432 -6.037 1.00 18.82 112 PHE A O 1
ATOM 797 N N . PRO A 1 113 ? 18.329 -5.522 -6.888 1.00 15.94 113 PRO A N 1
ATOM 798 C CA . PRO A 1 113 ? 18.406 -6.983 -7.004 1.00 20.37 113 PRO A CA 1
ATOM 799 C C . PRO A 1 113 ? 19.471 -7.383 -8.014 1.00 25.19 113 PRO A C 1
ATOM 800 O O . PRO A 1 113 ? 19.698 -6.690 -9.010 1.00 22.86 113 PRO A O 1
ATOM 804 N N . LYS A 1 114 ? 20.161 -8.489 -7.713 1.00 28.99 114 LYS A N 1
ATOM 805 C CA . LYS A 1 114 ? 21.255 -8.943 -8.568 1.00 31.03 114 LYS A CA 1
ATOM 806 C C . LYS A 1 114 ? 20.785 -9.232 -9.989 1.00 29.27 114 LYS A C 1
ATOM 807 O O . LYS A 1 114 ? 21.567 -9.091 -10.938 1.00 30.77 114 LYS A O 1
ATOM 809 N N . ASP A 1 115 ? 19.523 -9.616 -10.161 1.00 26.88 115 ASP A N 1
ATOM 810 C CA . ASP A 1 115 ? 18.984 -9.930 -11.481 1.00 35.92 115 ASP A CA 1
ATOM 811 C C . ASP A 1 115 ? 18.542 -8.696 -12.260 1.00 29.92 115 ASP A C 1
ATOM 812 O O . ASP A 1 115 ? 17.901 -8.836 -13.308 1.00 32.25 115 ASP A O 1
ATOM 817 N N . MET A 1 116 ? 18.841 -7.493 -11.777 1.00 25.43 116 MET A N 1
ATOM 818 C CA . MET A 1 116 ? 18.516 -6.296 -12.535 1.00 27.06 116 MET A CA 1
ATOM 819 C C . MET A 1 116 ? 19.690 -5.944 -13.434 1.00 21.48 116 MET A C 1
ATOM 820 O O . MET A 1 116 ? 20.796 -5.704 -12.923 1.00 19.30 116 MET A O 1
ATOM 825 N N . PRO A 1 117 ? 19.510 -5.925 -14.761 1.00 25.68 117 PRO A N 1
ATOM 826 C CA . PRO A 1 117 ? 20.635 -5.732 -15.695 1.00 21.93 117 PRO A CA 1
ATOM 827 C C . PRO A 1 117 ? 20.967 -4.257 -15.890 1.00 24.32 117 PRO A C 1
ATOM 828 O O . PRO A 1 117 ? 20.894 -3.705 -16.994 1.00 24.01 117 PRO A O 1
ATOM 832 N N . PHE A 1 118 ? 21.322 -3.602 -14.791 1.00 19.17 118 PHE A N 1
ATOM 833 C CA . PHE A 1 118 ? 21.594 -2.174 -14.768 1.00 19.62 118 PHE A CA 1
ATOM 834 C C . PHE A 1 118 ? 22.920 -1.938 -14.071 1.00 19.54 118 PHE A C 1
ATOM 835 O O . PHE A 1 118 ? 23.230 -2.593 -13.070 1.00 20.04 118 PHE A O 1
ATOM 843 N N . GLU A 1 119 ? 23.674 -0.961 -14.566 1.00 17.43 119 GLU A N 1
ATOM 844 C CA . GLU A 1 119 ? 24.945 -0.585 -13.963 1.00 21.47 119 GLU A CA 1
ATOM 845 C C . GLU A 1 119 ? 25.147 0.911 -14.145 1.00 19.15 119 GLU A C 1
ATOM 846 O O . GLU A 1 119 ? 24.944 1.433 -15.245 1.00 18.43 119 GLU A O 1
ATOM 852 N N . LEU A 1 120 ? 25.521 1.600 -13.070 1.00 18.40 120 LEU A N 1
ATOM 853 C CA . LEU A 1 120 ? 25.955 2.989 -13.179 1.00 15.64 120 LEU A CA 1
ATOM 854 C C . LEU A 1 120 ? 27.469 3.032 -13.328 1.00 16.31 120 LEU A C 1
ATOM 855 O O . LEU A 1 120 ? 28.200 2.460 -12.512 1.00 18.88 120 LEU A O 1
ATOM 860 N N . ILE A 1 121 ? 27.944 3.700 -14.373 1.00 16.22 121 ILE A N 1
ATOM 861 C CA . ILE A 1 121 ? 29.369 3.951 -14.547 1.00 16.02 121 ILE A CA 1
ATOM 862 C C . ILE A 1 121 ? 29.572 5.455 -14.472 1.00 17.01 121 ILE A C 1
ATOM 863 O O . ILE A 1 121 ? 28.981 6.197 -15.263 1.00 16.10 121 ILE A O 1
ATOM 868 N N . GLU A 1 122 ? 30.374 5.907 -13.508 1.00 16.30 122 GLU A N 1
ATOM 869 C CA . GLU A 1 122 ? 30.640 7.328 -13.348 1.00 14.76 122 GLU A CA 1
ATOM 870 C C . GLU A 1 122 ? 31.978 7.687 -13.983 1.00 16.24 122 GLU A C 1
ATOM 871 O O . GLU A 1 122 ? 32.982 7.002 -13.767 1.00 20.92 122 GLU A O 1
ATOM 877 N N . ILE A 1 123 ? 31.960 8.768 -14.746 1.00 15.57 123 ILE A N 1
ATOM 878 C CA . ILE A 1 123 ? 33.134 9.280 -15.461 1.00 17.81 123 ILE A CA 1
ATOM 879 C C . ILE A 1 123 ? 33.708 10.440 -14.635 1.00 18.86 123 ILE A C 1
ATOM 880 O O . ILE A 1 123 ? 32.960 11.345 -14.274 1.00 18.16 123 ILE A O 1
ATOM 885 N N . PRO A 1 124 ? 35.014 10.434 -14.358 1.00 18.98 124 PRO A N 1
ATOM 886 C CA . PRO A 1 124 ? 35.630 11.584 -13.661 1.00 24.27 124 PRO A CA 1
ATOM 887 C C . PRO A 1 124 ? 35.262 12.919 -14.295 1.00 23.36 124 PRO A C 1
ATOM 888 O O . PRO A 1 124 ? 35.330 13.092 -15.515 1.00 24.01 124 PRO A O 1
ATOM 892 N N . ALA A 1 125 ? 34.841 13.867 -13.456 1.00 20.49 125 ALA A N 1
ATOM 893 C CA . ALA A 1 125 ? 34.561 15.219 -13.923 1.00 21.08 125 ALA A CA 1
ATOM 894 C C . ALA A 1 125 ? 35.856 16.011 -14.053 1.00 26.24 125 ALA A C 1
ATOM 895 O O . ALA A 1 125 ? 36.719 15.977 -13.169 1.00 24.11 125 ALA A O 1
ATOM 897 N N . GLY A 1 126 ? 35.987 16.719 -15.169 1.00 25.04 126 GLY A N 1
ATOM 898 C CA . GLY A 1 126 ? 37.140 17.580 -15.361 1.00 27.72 126 GLY A CA 1
ATOM 899 C C . GLY A 1 126 ? 37.132 18.771 -14.418 1.00 31.82 126 GLY A C 1
ATOM 900 O O . GLY A 1 126 ? 36.086 19.236 -13.963 1.00 31.50 126 GLY A O 1
ATOM 901 N N . LYS A 1 127 ? 38.335 19.266 -14.127 1.00 32.19 127 LYS A N 1
ATOM 902 C CA . LYS A 1 127 ? 38.494 20.463 -13.308 1.00 39.11 127 LYS A CA 1
ATOM 903 C C . LYS A 1 127 ? 37.790 21.646 -13.966 1.00 38.81 127 LYS A C 1
ATOM 904 O O . LYS A 1 127 ? 37.980 21.923 -15.154 1.00 43.59 127 LYS A O 1
ATOM 910 N N . ARG A 1 128 ? 36.935 22.314 -13.208 1.00 38.90 128 ARG A N 1
ATOM 911 C CA . ARG A 1 128 ? 36.225 23.497 -13.680 1.00 39.02 128 ARG A CA 1
ATOM 912 C C . ARG A 1 128 ? 36.624 24.669 -12.786 1.00 46.10 128 ARG A C 1
ATOM 913 O O . ARG A 1 128 ? 35.830 25.163 -11.982 1.00 47.43 128 ARG A O 1
ATOM 921 N N . GLY A 1 129 ? 37.872 25.107 -12.936 1.00 48.98 129 GLY A N 1
ATOM 922 C CA . GLY A 1 129 ? 38.413 26.191 -12.143 1.00 52.82 129 GLY A CA 1
ATOM 923 C C . GLY A 1 129 ? 38.745 27.425 -12.956 1.00 57.43 129 GLY A C 1
ATOM 924 O O . GLY A 1 129 ? 38.085 27.709 -13.961 1.00 57.75 129 GLY A O 1
ATOM 925 N N . LYS A 1 130 ? 39.780 28.155 -12.528 1.00 60.38 130 LYS A N 1
ATOM 926 C CA . LYS A 1 130 ? 40.138 29.454 -13.088 1.00 57.91 130 LYS A CA 1
ATOM 927 C C . LYS A 1 130 ? 40.379 29.399 -14.592 1.00 56.80 130 LYS A C 1
ATOM 928 O O . LYS A 1 130 ? 41.398 28.865 -15.045 1.00 56.88 130 LYS A O 1
ATOM 930 N N . ASN A 1 131 ? 39.449 29.965 -15.361 1.00 56.86 131 ASN A N 1
ATOM 931 C CA . ASN A 1 131 ? 39.514 30.006 -16.824 1.00 56.51 131 ASN A CA 1
ATOM 932 C C . ASN A 1 131 ? 39.918 28.653 -17.409 1.00 53.34 131 ASN A C 1
ATOM 933 O O . ASN A 1 131 ? 40.821 28.541 -18.243 1.00 49.87 131 ASN A O 1
ATOM 938 N N . ALA A 1 132 ? 39.225 27.614 -16.961 1.00 51.37 132 ALA A N 1
ATOM 939 C CA . ALA A 1 132 ? 39.348 26.318 -17.608 1.00 46.31 132 ALA A CA 1
ATOM 940 C C . ALA A 1 132 ? 38.692 26.361 -18.985 1.00 40.50 132 ALA A C 1
ATOM 941 O O . ALA A 1 132 ? 37.707 27.069 -19.206 1.00 39.82 132 ALA A O 1
ATOM 943 N N . ASP A 1 133 ? 39.257 25.604 -19.926 1.00 40.63 133 ASP A N 1
ATOM 944 C CA . ASP A 1 133 ? 38.693 25.510 -21.276 1.00 40.03 133 ASP A CA 1
ATOM 945 C C . ASP A 1 133 ? 37.572 24.479 -21.228 1.00 33.02 133 ASP A C 1
ATOM 946 O O . ASP A 1 133 ? 37.804 23.272 -21.303 1.00 32.93 133 ASP A O 1
ATOM 951 N N . ILE A 1 134 ? 36.336 24.970 -21.105 1.00 35.16 134 ILE A N 1
ATOM 952 C CA . ILE A 1 134 ? 35.190 24.079 -20.952 1.00 31.22 134 ILE A CA 1
ATOM 953 C C . ILE A 1 134 ? 35.092 23.129 -22.132 1.00 30.04 134 ILE A C 1
ATOM 954 O O . ILE A 1 134 ? 34.850 21.931 -21.958 1.00 24.27 134 ILE A O 1
ATOM 959 N N . LYS A 1 135 ? 35.279 23.651 -23.349 1.00 27.22 135 LYS A N 1
ATOM 960 C CA . LYS A 1 135 ? 35.119 22.829 -24.545 1.00 30.24 135 LYS A CA 1
ATOM 961 C C . LYS A 1 135 ? 36.034 21.612 -24.517 1.00 27.74 135 LYS A C 1
ATOM 962 O O . LYS A 1 135 ? 35.605 20.501 -24.847 1.00 24.76 135 LYS A O 1
ATOM 964 N N . ARG A 1 136 ? 37.291 21.789 -24.112 1.00 26.51 136 ARG A N 1
ATOM 965 C CA . ARG A 1 136 ? 38.195 20.646 -24.061 1.00 26.67 136 ARG A CA 1
ATOM 966 C C . ARG A 1 136 ? 37.907 19.751 -22.860 1.00 24.06 136 ARG A C 1
ATOM 967 O O . ARG A 1 136 ? 38.108 18.534 -22.941 1.00 25.05 136 ARG A O 1
ATOM 975 N N . ILE A 1 137 ? 37.458 20.334 -21.744 1.00 23.82 137 ILE A N 1
ATOM 976 C CA . ILE A 1 137 ? 36.998 19.531 -20.612 1.00 22.19 137 ILE A CA 1
ATOM 977 C C . ILE A 1 137 ? 35.866 18.610 -21.049 1.00 20.29 137 ILE A C 1
ATOM 978 O O . ILE A 1 137 ? 35.876 17.405 -20.768 1.00 18.76 137 ILE A O 1
ATOM 983 N N . LEU A 1 138 ? 34.870 19.173 -21.735 1.00 19.08 138 LEU A N 1
ATOM 984 C CA . LEU A 1 138 ? 33.745 18.376 -22.216 1.00 18.44 138 LEU A CA 1
ATOM 985 C C . LEU A 1 138 ? 34.207 17.310 -23.193 1.00 20.24 138 LEU A C 1
ATOM 986 O O . LEU A 1 138 ? 33.723 16.172 -23.156 1.00 17.51 138 LEU A O 1
ATOM 991 N N . ASP A 1 139 ? 35.121 17.665 -24.099 1.00 20.61 139 ASP A N 1
ATOM 992 C CA . ASP A 1 139 ? 35.610 16.678 -25.059 1.00 19.51 139 ASP A CA 1
ATOM 993 C C . ASP A 1 139 ? 36.250 15.497 -24.345 1.00 18.07 139 ASP A C 1
ATOM 994 O O . ASP A 1 139 ? 36.037 14.339 -24.729 1.00 15.76 139 ASP A O 1
ATOM 999 N N . LYS A 1 140 ? 37.022 15.768 -23.285 1.00 17.01 140 LYS A N 1
ATOM 1000 C CA . LYS A 1 140 ? 37.722 14.696 -22.589 1.00 19.56 140 LYS A CA 1
ATOM 1001 C C . LYS A 1 140 ? 36.747 13.819 -21.804 1.00 19.43 140 LYS A C 1
ATOM 1002 O O . LYS A 1 140 ? 36.898 12.592 -21.775 1.00 17.85 140 LYS A O 1
ATOM 1004 N N . GLU A 1 141 ? 35.729 14.423 -21.181 1.00 15.54 141 GLU A N 1
ATOM 1005 C CA . GLU A 1 141 ? 34.684 13.621 -20.536 1.00 15.70 141 GLU A CA 1
ATOM 1006 C C . GLU A 1 141 ? 33.972 12.747 -21.557 1.00 15.73 141 GLU A C 1
ATOM 1007 O O . GLU A 1 141 ? 33.715 11.562 -21.302 1.00 14.81 141 GLU A O 1
ATOM 1013 N N . GLY A 1 142 ? 33.677 13.313 -22.731 1.00 14.95 142 GLY A N 1
ATOM 1014 C CA . GLY A 1 142 ? 32.975 12.551 -23.754 1.00 14.82 142 GLY A CA 1
ATOM 1015 C C . GLY A 1 142 ? 33.789 11.388 -24.282 1.00 16.37 142 GLY A C 1
ATOM 1016 O O . GLY A 1 142 ? 33.237 10.327 -24.576 1.00 17.01 142 GLY A O 1
ATOM 1017 N N . GLU A 1 143 ? 35.113 11.574 -24.424 1.00 17.48 143 GLU A N 1
ATOM 1018 C CA . GLU A 1 143 ? 35.973 10.461 -24.824 1.00 17.39 143 GLU A CA 1
ATOM 1019 C C . GLU A 1 143 ? 35.841 9.299 -23.850 1.00 15.41 143 GLU A C 1
ATOM 1020 O O . GLU A 1 143 ? 35.709 8.138 -24.262 1.00 16.94 143 GLU A O 1
ATOM 1022 N N . GLN A 1 144 ? 35.829 9.601 -22.549 1.00 14.80 144 GLN A N 1
ATOM 1023 C CA . GLN A 1 144 ? 35.731 8.547 -21.545 1.00 15.18 144 GLN A CA 1
ATOM 1024 C C . GLN A 1 144 ? 34.339 7.928 -21.517 1.00 16.47 144 GLN A C 1
ATOM 1025 O O . GLN A 1 144 ? 34.197 6.716 -21.302 1.00 15.07 144 GLN A O 1
ATOM 1031 N N . MET A 1 145 ? 33.302 8.741 -21.744 1.00 15.24 145 MET A N 1
ATOM 1032 C CA . MET A 1 145 ? 31.935 8.217 -21.778 1.00 15.35 145 MET A CA 1
ATOM 1033 C C . MET A 1 145 ? 31.745 7.253 -22.940 1.00 13.70 145 MET A C 1
ATOM 1034 O O . MET A 1 145 ? 31.189 6.164 -22.773 1.00 14.74 145 MET A O 1
ATOM 1039 N N . LEU A 1 146 ? 32.222 7.638 -24.129 1.00 13.40 146 LEU A N 1
ATOM 1040 C CA . LEU A 1 146 ? 32.104 6.771 -25.296 1.00 14.93 146 LEU A CA 1
ATOM 1041 C C . LEU A 1 146 ? 32.956 5.516 -25.155 1.00 16.32 146 LEU A C 1
ATOM 1042 O O . LEU A 1 146 ? 32.538 4.438 -25.593 1.00 16.57 146 LEU A O 1
ATOM 1047 N N . ALA A 1 147 ? 34.120 5.614 -24.504 1.00 18.57 147 ALA A N 1
ATOM 1048 C CA . ALA A 1 147 ? 34.905 4.410 -24.240 1.00 18.91 147 ALA A CA 1
ATOM 1049 C C . ALA A 1 147 ? 34.129 3.428 -23.366 1.00 19.01 147 ALA A C 1
ATOM 1050 O O . ALA A 1 147 ? 34.127 2.217 -23.623 1.00 20.64 147 ALA A O 1
ATOM 1052 N N . ALA A 1 148 ? 33.454 3.934 -22.334 1.00 17.32 148 ALA A N 1
ATOM 1053 C CA . ALA A 1 148 ? 32.677 3.070 -21.457 1.00 17.27 148 ALA A CA 1
ATOM 1054 C C . ALA A 1 148 ? 31.522 2.418 -22.203 1.00 21.03 148 ALA A C 1
ATOM 1055 O O . ALA A 1 148 ? 31.168 1.266 -21.921 1.00 21.68 148 ALA A O 1
ATOM 1057 N N . ALA A 1 149 ? 30.944 3.125 -23.172 1.00 16.28 149 ALA A N 1
ATOM 1058 C CA . ALA A 1 149 ? 29.796 2.604 -23.894 1.00 20.49 149 ALA A CA 1
ATOM 1059 C C . ALA A 1 149 ? 30.185 1.548 -24.922 1.00 21.52 149 ALA A C 1
ATOM 1060 O O . ALA A 1 149 ? 29.372 0.673 -25.236 1.00 21.25 149 ALA A O 1
ATOM 1062 N N . GLY A 1 150 ? 31.406 1.608 -25.451 1.00 21.35 150 GLY A N 1
ATOM 1063 C CA . GLY A 1 150 ? 31.831 0.611 -26.432 1.00 21.77 150 GLY A CA 1
ATOM 1064 C C . GLY A 1 150 ? 30.904 0.574 -27.631 1.00 21.41 150 GLY A C 1
ATOM 1065 O O . GLY A 1 150 ? 30.567 1.606 -28.216 1.00 23.29 150 GLY A O 1
ATOM 1066 N N . LYS A 1 151 ? 30.451 -0.629 -27.995 1.00 20.76 151 LYS A N 1
ATOM 1067 C CA . LYS A 1 151 ? 29.613 -0.815 -29.169 1.00 23.66 151 LYS A CA 1
ATOM 1068 C C . LYS A 1 151 ? 28.122 -0.807 -28.848 1.00 23.53 151 LYS A C 1
ATOM 1069 O O . LYS A 1 151 ? 27.318 -1.199 -29.698 1.00 22.24 151 LYS A O 1
ATOM 1075 N N . ASN A 1 152 ? 27.734 -0.346 -27.655 1.00 19.11 152 ASN A N 1
ATOM 1076 C CA . ASN A 1 152 ? 26.328 -0.328 -27.278 1.00 18.20 152 ASN A CA 1
ATOM 1077 C C . ASN A 1 152 ? 25.536 0.667 -28.126 1.00 20.47 152 ASN A C 1
ATOM 1078 O O . ASN A 1 152 ? 26.095 1.583 -28.737 1.00 22.06 152 ASN A O 1
ATOM 1083 N N . ARG A 1 153 ? 24.206 0.506 -28.128 1.00 15.92 153 ARG A N 1
ATOM 1084 C CA . ARG A 1 153 ? 23.344 1.584 -28.601 1.00 18.82 153 ARG A CA 1
ATOM 1085 C C . ARG A 1 153 ? 23.563 2.791 -27.703 1.00 19.11 153 ARG A C 1
ATOM 1086 O O . ARG A 1 153 ? 23.570 2.650 -26.479 1.00 20.07 153 ARG A O 1
ATOM 1094 N N . ILE A 1 154 ? 23.735 3.971 -28.303 1.00 18.33 154 ILE A N 1
ATOM 1095 C CA . ILE A 1 154 ? 23.989 5.204 -27.554 1.00 15.51 154 ILE A CA 1
ATOM 1096 C C . ILE A 1 154 ? 22.719 6.035 -27.498 1.00 17.43 154 ILE A C 1
ATOM 1097 O O . ILE A 1 154 ? 22.155 6.397 -28.535 1.00 17.79 154 ILE A O 1
ATOM 1102 N N . VAL A 1 155 ? 22.304 6.387 -26.283 1.00 14.82 155 VAL A N 1
ATOM 1103 C CA . VAL A 1 155 ? 21.156 7.240 -26.042 1.00 16.34 155 VAL A CA 1
ATOM 1104 C C . VAL A 1 155 ? 21.649 8.364 -25.153 1.00 14.91 155 VAL A C 1
ATOM 1105 O O . VAL A 1 155 ? 22.291 8.099 -24.131 1.00 18.85 155 VAL A O 1
ATOM 1109 N N . 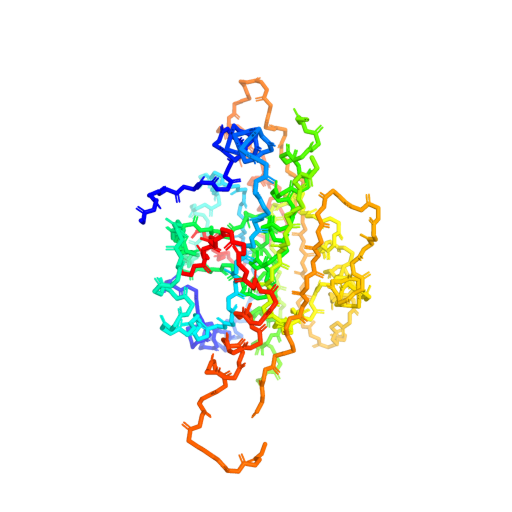THR A 1 156 ? 21.374 9.610 -25.526 1.00 16.89 156 THR A N 1
ATOM 1110 C CA . THR A 1 156 ? 21.851 10.734 -24.735 1.00 18.99 156 THR A CA 1
ATOM 1111 C C . THR A 1 156 ? 20.716 11.400 -23.970 1.00 20.21 156 THR A C 1
ATOM 1112 O O . THR A 1 156 ? 19.589 11.511 -24.467 1.00 22.54 156 THR A O 1
ATOM 1116 N N . LEU A 1 157 ? 21.036 1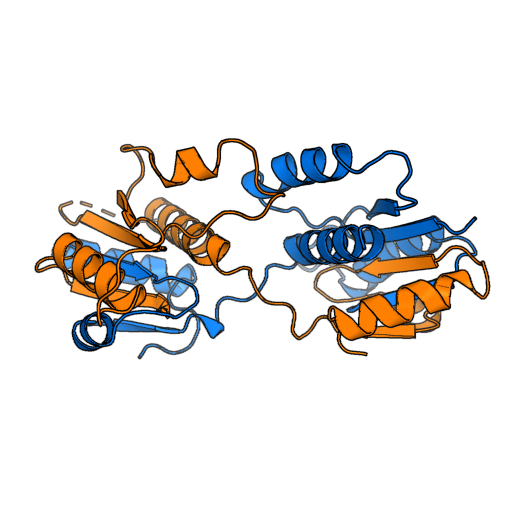1.859 -22.764 1.00 18.22 157 LEU A N 1
ATOM 1117 C CA . LEU A 1 157 ? 20.115 12.616 -21.920 1.00 20.49 157 LEU A CA 1
ATOM 1118 C C . LEU A 1 157 ? 20.771 13.939 -21.565 1.00 22.56 157 LEU A C 1
ATOM 1119 O O . LEU A 1 157 ? 21.875 13.960 -21.017 1.00 22.19 157 LEU A O 1
ATOM 1124 N N . ASP A 1 158 ? 20.104 15.037 -21.877 1.00 24.60 158 ASP A N 1
ATOM 1125 C CA . ASP A 1 158 ? 20.673 16.339 -21.570 1.00 27.01 158 ASP A CA 1
ATOM 1126 C C . ASP A 1 158 ? 19.584 17.378 -21.333 1.00 34.37 158 ASP A C 1
ATOM 1127 O O . ASP A 1 158 ? 18.440 17.195 -21.751 1.00 30.52 158 ASP A O 1
ATOM 1133 N N . LYS B 1 5 ? 10.821 12.281 -26.406 1.00 35.96 5 LYS B N 1
ATOM 1134 C CA . LYS B 1 5 ? 11.987 13.130 -26.179 1.00 37.41 5 LYS B CA 1
ATOM 1135 C C . LYS B 1 5 ? 12.076 13.669 -24.738 1.00 32.40 5 LYS B C 1
ATOM 1136 O O . LYS B 1 5 ? 13.163 13.709 -24.180 1.00 33.78 5 LYS B O 1
ATOM 1138 N N . PRO B 1 6 ? 10.966 14.097 -24.126 1.00 36.63 6 PRO B N 1
ATOM 1139 C CA . PRO B 1 6 ? 11.024 14.403 -22.686 1.00 32.33 6 PRO B CA 1
ATOM 1140 C C . PRO B 1 6 ? 11.159 13.129 -21.858 1.00 36.12 6 PRO B C 1
ATOM 1141 O O . PRO B 1 6 ? 10.472 12.132 -22.100 1.00 33.44 6 PRO B O 1
ATOM 1145 N N . TRP B 1 7 ? 12.062 13.168 -20.879 1.00 33.86 7 TRP B N 1
ATOM 1146 C CA . TRP B 1 7 ? 12.234 12.057 -19.950 1.00 33.72 7 TRP B CA 1
ATOM 1147 C C . TRP B 1 7 ? 11.052 12.021 -18.989 1.00 37.83 7 TRP B C 1
ATOM 1148 O O . TRP B 1 7 ? 10.838 12.971 -18.231 1.00 39.29 7 TRP B O 1
ATOM 1159 N N . ASP B 1 8 ? 10.266 10.947 -19.036 1.00 37.18 8 ASP B N 1
ATOM 1160 C CA . ASP B 1 8 ? 9.186 10.768 -18.070 1.00 40.48 8 ASP B CA 1
ATOM 1161 C C . ASP B 1 8 ? 8.819 9.292 -18.011 1.00 38.36 8 ASP B C 1
ATOM 1162 O O . ASP B 1 8 ? 9.252 8.489 -18.842 1.00 38.56 8 ASP B O 1
ATOM 1167 N N . THR B 1 9 ? 7.998 8.952 -17.012 1.00 34.82 9 THR B N 1
ATOM 1168 C CA . THR B 1 9 ? 7.679 7.549 -16.746 1.00 39.11 9 THR B CA 1
ATOM 1169 C C . THR B 1 9 ? 6.998 6.857 -17.920 1.00 38.26 9 THR B C 1
ATOM 1170 O O . THR B 1 9 ? 7.456 5.767 -18.306 1.00 37.72 9 THR B O 1
ATOM 1174 N N . PRO B 1 10 ? 5.931 7.401 -18.530 1.00 40.77 10 PRO B N 1
ATOM 1175 C CA . PRO B 1 10 ? 5.297 6.672 -19.643 1.00 40.23 10 PRO B CA 1
ATOM 1176 C C . PRO B 1 10 ? 6.209 6.486 -20.843 1.00 39.52 10 PRO B C 1
ATOM 1177 O O . PRO B 1 10 ? 6.235 5.394 -21.425 1.00 37.47 10 PRO B O 1
ATOM 1181 N N . GLN B 1 11 ? 6.966 7.523 -21.226 1.00 40.00 11 GLN B N 1
ATOM 1182 C CA . GLN B 1 11 ? 7.860 7.405 -22.377 1.00 41.40 11 GLN B CA 1
ATOM 1183 C C . GLN B 1 11 ? 9.012 6.448 -22.093 1.00 35.80 11 GLN B C 1
ATOM 1184 O O . GLN B 1 11 ? 9.425 5.689 -22.978 1.00 31.31 11 GLN B O 1
ATOM 1186 N N . LEU B 1 12 ? 9.542 6.470 -20.865 1.00 35.86 12 LEU B N 1
ATOM 1187 C CA . LEU B 1 12 ? 10.600 5.535 -20.492 1.00 33.36 12 LEU B CA 1
ATOM 1188 C C . LEU B 1 12 ? 10.091 4.099 -20.459 1.00 34.28 12 LEU B C 1
ATOM 1189 O O . LEU B 1 12 ? 10.783 3.181 -20.917 1.00 35.02 12 LEU B O 1
ATOM 1194 N N . ALA B 1 13 ? 8.892 3.883 -19.913 1.00 36.64 13 ALA B N 1
ATOM 1195 C CA . ALA B 1 13 ? 8.347 2.531 -19.823 1.00 35.24 13 ALA B CA 1
ATOM 1196 C C . ALA B 1 13 ? 8.196 1.907 -21.203 1.00 33.51 13 ALA B C 1
ATOM 1197 O O . ALA B 1 13 ? 8.564 0.746 -21.419 1.00 34.02 13 ALA B O 1
ATOM 1199 N N . ALA B 1 14 ? 7.656 2.672 -22.154 1.00 38.31 14 ALA B N 1
ATOM 1200 C CA . ALA B 1 14 ? 7.490 2.161 -23.510 1.00 37.87 14 ALA B CA 1
ATOM 1201 C C . ALA B 1 14 ? 8.839 1.898 -24.167 1.00 40.38 14 ALA B C 1
ATOM 1202 O O . ALA B 1 14 ? 9.015 0.891 -24.862 1.00 39.00 14 ALA B O 1
ATOM 1204 N N . GLU B 1 15 ? 9.807 2.790 -23.948 1.00 36.09 15 GLU B N 1
ATOM 1205 C CA . GLU B 1 15 ? 11.096 2.652 -24.616 1.00 35.65 15 GLU B CA 1
ATOM 1206 C C . GLU B 1 15 ? 11.875 1.446 -24.107 1.00 34.03 15 GLU B C 1
ATOM 1207 O O . GLU B 1 15 ? 12.633 0.838 -24.870 1.00 33.41 15 GLU B O 1
ATOM 1213 N N . LEU B 1 16 ? 11.708 1.078 -22.832 1.00 30.91 16 LEU B N 1
ATOM 1214 C CA . LEU B 1 16 ? 12.506 -0.017 -22.289 1.00 28.59 16 LEU B CA 1
ATOM 1215 C C . LEU B 1 16 ? 12.167 -1.338 -22.970 1.00 33.61 16 LEU B C 1
ATOM 1216 O O . LEU B 1 16 ? 13.065 -2.130 -23.281 1.00 31.85 16 LEU B O 1
ATOM 1221 N N . GLU B 1 17 ? 10.879 -1.588 -23.220 1.00 37.53 17 GLU B N 1
ATOM 1222 C CA . GLU B 1 17 ? 10.493 -2.803 -23.931 1.00 39.82 17 GLU B CA 1
ATOM 1223 C C . GLU B 1 17 ? 11.010 -2.788 -25.364 1.00 35.69 17 GLU B C 1
ATOM 1224 O O . GLU B 1 17 ? 11.442 -3.825 -25.883 1.00 34.49 17 GLU B O 1
ATOM 1230 N N . ARG B 1 18 ? 10.985 -1.617 -26.008 1.00 33.57 18 ARG B N 1
ATOM 1231 C CA . ARG B 1 18 ? 11.549 -1.477 -27.349 1.00 36.45 18 ARG B CA 1
ATOM 1232 C C . ARG B 1 18 ? 13.026 -1.845 -27.377 1.00 37.74 18 ARG B C 1
ATOM 1233 O O . ARG B 1 18 ? 13.488 -2.515 -28.309 1.00 37.78 18 ARG B O 1
ATOM 1241 N N . TRP B 1 19 ? 13.788 -1.393 -26.376 1.00 30.46 19 TRP B N 1
ATOM 1242 C CA . TRP B 1 19 ? 15.233 -1.615 -26.380 1.00 32.56 19 TRP B CA 1
ATOM 1243 C C . TRP B 1 19 ? 15.582 -3.098 -26.336 1.00 36.20 19 TRP B C 1
ATOM 1244 O O . TRP B 1 19 ? 16.623 -3.507 -26.865 1.00 35.25 19 TRP B O 1
ATOM 1255 N N . LYS B 1 20 ? 14.734 -3.917 -25.711 1.00 32.83 20 LYS B N 1
ATOM 1256 C CA . LYS B 1 20 ? 15.012 -5.348 -25.651 1.00 38.08 20 LYS B CA 1
ATOM 1257 C C . LYS B 1 20 ? 14.867 -6.014 -27.015 1.00 43.01 20 LYS B C 1
ATOM 1258 O O . LYS B 1 20 ? 15.509 -7.037 -27.274 1.00 43.36 20 LYS B O 1
ATOM 1264 N N . LEU B 1 21 ? 14.052 -5.437 -27.902 1.00 41.39 21 LEU B N 1
ATOM 1265 C CA . LEU B 1 21 ? 13.639 -6.154 -29.105 1.00 43.76 21 LEU B CA 1
ATOM 1266 C C . LEU B 1 21 ? 14.771 -6.270 -30.119 1.00 45.43 21 LEU B C 1
ATOM 1267 O O . LEU B 1 21 ? 14.896 -7.298 -30.797 1.00 48.24 21 LEU B O 1
ATOM 1272 N N . ASP B 1 22 ? 15.599 -5.236 -30.257 1.00 48.56 22 ASP B N 1
ATOM 1273 C CA . ASP B 1 22 ? 16.765 -5.374 -31.121 1.00 46.87 22 ASP B CA 1
ATOM 1274 C C . ASP B 1 22 ? 17.954 -5.984 -30.392 1.00 46.51 22 ASP B C 1
ATOM 1275 O O . ASP B 1 22 ? 18.952 -6.325 -31.040 1.00 48.85 22 ASP B O 1
ATOM 1280 N N . GLY B 1 23 ? 17.867 -6.127 -29.069 1.00 46.99 23 GLY B N 1
ATOM 1281 C CA . GLY B 1 23 ? 18.787 -6.962 -28.322 1.00 44.05 23 GLY B CA 1
ATOM 1282 C C . GLY B 1 23 ? 20.087 -6.324 -27.884 1.00 41.49 23 GLY B C 1
ATOM 1283 O O . GLY B 1 23 ? 20.643 -6.723 -26.855 1.00 39.59 23 GLY B O 1
ATOM 1284 N N . ARG B 1 24 ? 20.595 -5.368 -28.667 1.00 38.68 24 ARG B N 1
ATOM 1285 C CA . ARG B 1 24 ? 21.849 -4.705 -28.333 1.00 32.73 24 ARG B CA 1
ATOM 1286 C C . ARG B 1 24 ? 21.776 -4.114 -26.932 1.00 22.60 24 ARG B C 1
ATOM 1287 O O . ARG B 1 24 ? 20.731 -3.618 -26.508 1.00 25.62 24 ARG B O 1
ATOM 1295 N N . ASP B 1 25 ? 22.888 -4.184 -26.207 1.00 21.25 25 ASP B N 1
ATOM 1296 C CA . ASP B 1 25 ? 22.963 -3.474 -24.936 1.00 21.73 25 ASP B CA 1
ATOM 1297 C C . ASP B 1 25 ? 22.912 -1.969 -25.189 1.00 21.52 25 ASP B C 1
ATOM 1298 O O . ASP B 1 25 ? 23.288 -1.483 -26.261 1.00 19.99 25 ASP B O 1
ATOM 1303 N N . VAL B 1 26 ? 22.443 -1.227 -24.186 1.00 20.11 26 VAL B N 1
ATOM 1304 C CA . VAL B 1 26 ? 22.156 0.195 -24.331 1.00 22.76 26 VAL B CA 1
ATOM 1305 C C . VAL B 1 26 ? 22.949 0.971 -23.288 1.00 17.56 26 VAL B C 1
ATOM 1306 O O . VAL B 1 26 ? 23.015 0.569 -22.125 1.00 17.57 26 VAL B O 1
ATOM 1310 N N . SER B 1 27 ? 23.555 2.077 -23.710 1.00 14.05 27 SER B N 1
ATOM 1311 C CA . SER B 1 27 ? 24.200 3.011 -22.791 1.00 14.52 27 SER B CA 1
ATOM 1312 C C . SER B 1 27 ? 23.474 4.350 -22.824 1.00 18.05 27 SER B C 1
ATOM 1313 O O . SER B 1 27 ? 23.245 4.911 -23.900 1.00 16.68 27 SER B O 1
ATOM 1316 N N . LEU B 1 28 ? 23.081 4.838 -21.645 1.00 14.62 28 LEU B N 1
ATOM 1317 C CA . LEU B 1 28 ? 22.469 6.155 -21.486 1.00 14.76 28 LEU B CA 1
ATOM 1318 C C . LEU B 1 28 ? 23.547 7.098 -20.972 1.00 13.62 28 LEU B C 1
ATOM 1319 O O . LEU B 1 28 ? 24.139 6.844 -19.920 1.00 15.74 28 LEU B O 1
ATOM 1324 N N . LEU B 1 29 ? 23.801 8.174 -21.707 1.00 13.61 29 LEU B N 1
ATOM 1325 C CA . LEU B 1 29 ? 24.906 9.076 -21.411 1.00 13.91 29 LEU B CA 1
ATOM 1326 C C . LEU B 1 29 ? 24.388 10.390 -20.840 1.00 14.81 29 LEU B C 1
ATOM 1327 O O . LEU B 1 29 ? 23.514 11.024 -21.439 1.00 14.50 29 LEU B O 1
ATOM 1332 N N . ILE B 1 30 ? 24.931 10.791 -19.686 1.00 12.77 30 ILE B N 1
ATOM 1333 C CA . ILE B 1 30 ? 24.664 12.093 -19.062 1.00 13.26 30 ILE B CA 1
ATOM 1334 C C . ILE B 1 30 ? 25.994 12.809 -18.905 1.00 13.02 30 ILE B C 1
ATOM 1335 O O . ILE B 1 30 ? 26.924 12.274 -18.288 1.00 13.78 30 ILE B O 1
ATOM 1340 N N . GLY B 1 31 ? 26.096 14.002 -19.475 1.00 13.63 31 GLY B N 1
ATOM 1341 C CA . GLY B 1 31 ? 27.321 14.765 -19.390 1.00 16.44 31 GLY B CA 1
ATOM 1342 C C . GLY B 1 31 ? 27.448 15.556 -18.101 1.00 17.37 31 GLY B C 1
ATOM 1343 O O . GLY B 1 31 ? 26.727 15.352 -17.123 1.00 15.38 31 GLY B O 1
ATOM 1344 N N . GLY B 1 32 ? 28.422 16.468 -18.105 1.00 17.23 32 GLY B N 1
ATOM 1345 C CA . GLY B 1 32 ? 28.538 17.465 -17.060 1.00 16.65 32 GLY B CA 1
ATOM 1346 C C . GLY B 1 32 ? 27.473 18.536 -17.161 1.00 18.22 32 GLY B C 1
ATOM 1347 O O . GLY B 1 32 ? 26.571 18.488 -18.003 1.00 20.72 32 GLY B O 1
ATOM 1348 N N . PRO B 1 33 ? 27.573 19.553 -16.299 1.00 19.18 33 PRO B N 1
ATOM 1349 C CA . PRO B 1 33 ? 26.537 20.600 -16.281 1.00 21.03 33 PRO B CA 1
ATOM 1350 C C . PRO B 1 33 ? 26.435 21.369 -17.583 1.00 24.52 33 PRO B C 1
ATOM 1351 O O . PRO B 1 33 ? 25.341 21.811 -17.955 1.00 24.27 33 PRO B O 1
ATOM 1355 N N . GLU B 1 34 ? 27.550 21.546 -18.289 1.00 24.03 34 GLU B N 1
ATOM 1356 C CA . GLU B 1 34 ? 27.563 22.281 -19.548 1.00 25.77 34 GLU B CA 1
ATOM 1357 C C . GLU B 1 34 ? 27.123 21.441 -20.737 1.00 25.33 34 GLU B C 1
ATOM 1358 O O . GLU B 1 34 ? 27.048 21.976 -21.850 1.00 26.63 34 GLU B O 1
ATOM 1364 N N . GLY B 1 35 ? 26.844 20.161 -20.548 1.00 21.20 35 GLY B N 1
ATOM 1365 C CA . GLY B 1 35 ? 26.271 19.350 -21.602 1.00 26.57 35 GLY B CA 1
ATOM 1366 C C . GLY B 1 35 ? 27.198 18.233 -22.037 1.00 24.07 35 GLY B C 1
ATOM 1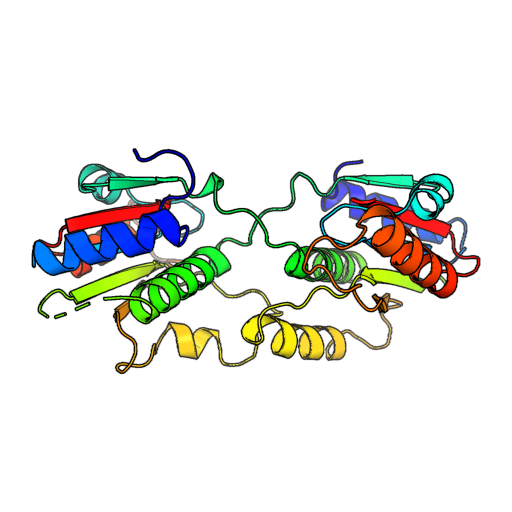367 O O . GLY B 1 35 ? 28.177 17.890 -21.366 1.00 23.88 35 GLY B O 1
ATOM 1368 N N . LEU B 1 36 ? 26.853 17.642 -23.172 1.00 22.29 36 LEU B N 1
ATOM 1369 C CA . LEU B 1 36 ? 27.603 16.554 -23.781 1.00 21.70 36 LEU B CA 1
ATOM 1370 C C . LEU B 1 36 ? 28.571 17.082 -24.826 1.00 23.10 36 LEU B C 1
ATOM 1371 O O . LEU B 1 36 ? 28.361 18.138 -25.431 1.00 22.19 36 LEU B O 1
ATOM 1376 N N . SER B 1 37 ? 29.628 16.308 -25.052 1.00 17.18 37 SER B N 1
ATOM 1377 C CA . SER B 1 37 ? 30.602 16.647 -26.071 1.00 17.53 37 SER B CA 1
ATOM 1378 C C . SER B 1 37 ? 30.011 16.453 -27.472 1.00 17.94 37 SER B C 1
ATOM 1379 O O . SER B 1 37 ? 29.045 15.705 -27.663 1.00 17.40 37 SER B O 1
ATOM 1382 N N . PRO B 1 38 ? 30.591 17.111 -28.474 1.00 17.20 38 PRO B N 1
ATOM 1383 C CA . PRO B 1 38 ? 30.138 16.880 -29.853 1.00 17.91 38 PRO B CA 1
ATOM 1384 C C . PRO B 1 38 ? 30.176 15.422 -30.274 1.00 16.32 38 PRO B C 1
ATOM 1385 O O . PRO B 1 38 ? 29.262 14.970 -30.972 1.00 18.09 38 PRO B O 1
ATOM 1389 N N . ALA B 1 39 ? 31.210 14.670 -29.894 1.00 13.59 39 ALA B N 1
ATOM 1390 C CA . ALA B 1 39 ? 31.256 13.272 -30.306 1.00 14.47 39 ALA B CA 1
ATOM 1391 C C . ALA B 1 39 ? 30.124 12.460 -29.681 1.00 14.73 39 ALA B C 1
ATOM 1392 O O . ALA B 1 39 ? 29.621 11.525 -30.309 1.00 16.56 39 ALA B O 1
ATOM 1394 N N . CYS B 1 40 ? 29.731 12.791 -28.447 1.00 14.49 40 CYS B N 1
ATOM 1395 C CA . CYS B 1 40 ? 28.613 12.101 -27.806 1.00 15.56 40 CYS B CA 1
ATOM 1396 C C . CYS B 1 40 ? 27.305 12.402 -28.511 1.00 16.60 40 CYS B C 1
ATOM 1397 O O . CYS B 1 40 ? 26.482 11.499 -28.717 1.00 18.44 40 CYS B O 1
ATOM 1400 N N . LYS B 1 41 ? 27.076 13.674 -28.841 1.00 17.45 41 LYS B N 1
ATOM 1401 C CA . LYS B 1 41 ? 25.835 14.055 -29.504 1.00 20.77 41 LYS B CA 1
ATOM 1402 C C . LYS B 1 41 ? 25.743 13.445 -30.893 1.00 21.98 41 LYS B C 1
ATOM 1403 O O . LYS B 1 41 ? 24.650 13.062 -31.330 1.00 22.51 41 LYS B O 1
ATOM 1409 N N . ALA B 1 42 ? 26.879 13.301 -31.579 1.00 18.98 42 ALA B N 1
ATOM 1410 C CA . ALA B 1 42 ? 26.880 12.733 -32.920 1.00 17.70 42 ALA B CA 1
ATOM 1411 C C . ALA B 1 42 ? 26.599 11.242 -32.896 1.00 21.06 42 ALA B C 1
ATOM 1412 O O . ALA B 1 42 ? 26.019 10.709 -33.848 1.00 21.95 42 ALA B O 1
ATOM 1414 N N . ALA B 1 43 ? 27.016 10.557 -31.834 1.00 17.06 43 ALA B N 1
ATOM 1415 C CA . ALA B 1 43 ? 26.844 9.116 -31.735 1.00 20.74 43 ALA B CA 1
ATOM 1416 C C . ALA B 1 43 ? 25.440 8.713 -31.308 1.00 19.74 43 ALA B C 1
ATOM 1417 O O . ALA B 1 43 ? 25.086 7.537 -31.455 1.00 20.82 43 ALA B O 1
ATOM 1419 N N . ALA B 1 44 ? 24.630 9.647 -30.817 1.00 19.14 44 ALA B N 1
ATOM 1420 C CA . ALA B 1 44 ? 23.339 9.274 -30.248 1.00 18.86 44 ALA B CA 1
ATOM 1421 C C . ALA B 1 44 ? 22.377 8.790 -31.329 1.00 21.88 44 ALA B C 1
ATOM 1422 O O . ALA B 1 44 ? 22.199 9.450 -32.360 1.00 22.79 44 ALA B O 1
ATOM 1424 N N . GLU B 1 45 ? 21.756 7.628 -31.083 1.00 19.18 45 GLU B N 1
ATOM 1425 C CA . GLU B 1 45 ? 20.646 7.153 -31.901 1.00 25.44 45 GLU B CA 1
ATOM 1426 C C . GLU B 1 45 ? 19.322 7.749 -31.453 1.00 28.55 45 GLU B C 1
ATOM 1427 O O . GLU B 1 45 ? 18.385 7.838 -32.254 1.00 28.09 45 GLU B O 1
ATOM 1433 N N . GLN B 1 46 ? 19.243 8.186 -30.201 1.00 21.11 46 GLN B N 1
ATOM 1434 C CA . GLN B 1 46 ? 18.028 8.714 -29.605 1.00 28.43 46 GLN B CA 1
ATOM 1435 C C . GLN B 1 46 ? 18.446 9.730 -28.555 1.00 23.17 46 GLN B C 1
ATOM 1436 O O . GLN B 1 46 ? 19.455 9.535 -27.874 1.00 21.71 46 GLN B O 1
ATOM 1442 N N . SER B 1 47 ? 17.691 10.817 -28.438 1.00 25.45 47 SER B N 1
ATOM 1443 C CA . SER B 1 47 ? 18.031 11.883 -27.506 1.00 26.32 47 SER B CA 1
ATOM 1444 C C . SER B 1 47 ? 16.823 12.224 -26.652 1.00 34.48 47 SER B C 1
ATOM 1445 O O . SER B 1 47 ? 15.710 12.377 -27.169 1.00 37.03 47 SER B O 1
ATOM 1448 N N . TRP B 1 48 ? 17.051 12.343 -25.350 1.00 26.87 48 TRP B N 1
ATOM 1449 C CA . TRP B 1 48 ? 16.016 12.681 -24.393 1.00 29.99 48 TRP B CA 1
ATOM 1450 C C . TRP B 1 48 ? 16.383 13.986 -23.700 1.00 29.95 48 TRP B C 1
ATOM 1451 O O . TRP B 1 48 ? 17.563 14.321 -23.540 1.00 28.42 48 TRP B O 1
ATOM 1462 N N . SER B 1 49 ? 15.365 14.741 -23.311 1.00 27.45 49 SER B N 1
ATOM 1463 C CA . SER B 1 49 ? 15.587 16.014 -22.649 1.00 22.80 49 SER B CA 1
ATOM 1464 C C . SER B 1 49 ? 15.292 15.854 -21.165 1.00 27.18 49 SER B C 1
ATOM 1465 O O . SER B 1 49 ? 14.319 15.202 -20.780 1.00 28.46 49 SER B O 1
ATOM 1468 N N . LEU B 1 50 ? 16.144 16.445 -20.337 1.00 28.08 50 LEU B N 1
ATOM 1469 C CA . LEU B 1 50 ? 15.961 16.420 -18.893 1.00 29.53 50 LEU B CA 1
ATOM 1470 C C . LEU B 1 50 ? 15.404 17.733 -18.361 1.00 31.78 50 LEU B C 1
ATOM 1471 O O . LEU B 1 50 ? 15.429 17.956 -17.144 1.00 30.37 50 LEU B O 1
ATOM 1476 N N . SER B 1 51 ? 14.883 18.591 -19.247 1.00 30.36 51 SER B N 1
ATOM 1477 C CA . SER B 1 51 ? 14.490 19.943 -18.856 1.00 32.38 51 SER B CA 1
ATOM 1478 C C . SER B 1 51 ? 13.444 19.927 -17.752 1.00 35.91 51 SER B C 1
ATOM 1479 O O . SER B 1 51 ? 13.444 20.801 -16.876 1.00 36.99 51 SER B O 1
ATOM 1482 N N . ALA B 1 52 ? 12.529 18.965 -17.796 1.00 31.24 52 ALA B N 1
ATOM 1483 C CA . ALA B 1 52 ? 11.415 18.914 -16.860 1.00 33.57 52 ALA B CA 1
ATOM 1484 C C . ALA B 1 52 ? 11.729 18.141 -15.585 1.00 33.53 52 ALA B C 1
ATOM 1485 O O . ALA B 1 52 ? 10.826 17.942 -14.763 1.00 33.98 52 ALA B O 1
ATOM 1487 N N . LEU B 1 53 ? 12.964 17.683 -15.401 1.00 28.52 53 LEU B N 1
ATOM 1488 C CA . LEU B 1 53 ? 13.347 17.140 -14.108 1.00 29.36 53 LEU B CA 1
ATOM 1489 C C . LEU B 1 53 ? 13.324 18.251 -13.068 1.00 28.98 53 LEU B C 1
ATOM 1490 O O . LEU B 1 53 ? 13.832 19.352 -13.301 1.00 29.93 53 LEU B O 1
ATOM 1495 N N . THR B 1 54 ? 12.728 17.969 -11.911 1.00 25.01 54 THR B N 1
ATOM 1496 C CA . THR B 1 54 ? 12.662 18.958 -10.847 1.00 26.07 54 THR B CA 1
ATOM 1497 C C . THR B 1 54 ? 13.206 18.374 -9.551 1.00 18.40 54 THR B C 1
ATOM 1498 O O . THR B 1 54 ? 13.309 17.156 -9.379 1.00 19.51 54 THR B O 1
ATOM 1502 N N . LEU B 1 55 ? 13.568 19.268 -8.650 1.00 22.40 55 LEU B N 1
ATOM 1503 C CA . LEU B 1 55 ? 14.014 18.882 -7.324 1.00 18.46 55 LEU B CA 1
ATOM 1504 C C . LEU B 1 55 ? 12.886 18.163 -6.583 1.00 16.86 55 LEU B C 1
ATOM 1505 O O . LEU B 1 55 ? 11.774 18.714 -6.479 1.00 17.13 55 LEU B O 1
ATOM 1510 N N . PRO B 1 56 ? 13.109 16.943 -6.083 1.00 17.67 56 PRO B N 1
ATOM 1511 C CA . PRO B 1 56 ? 12.086 16.287 -5.256 1.00 16.89 56 PRO B CA 1
ATOM 1512 C C . PRO B 1 56 ? 11.685 17.176 -4.094 1.00 14.90 56 PRO B C 1
ATOM 1513 O O . PRO B 1 56 ? 12.537 17.746 -3.412 1.00 15.67 56 PRO B O 1
ATOM 1517 N N . HIS B 1 57 ? 10.378 17.279 -3.856 1.00 13.73 57 HIS B N 1
ATOM 1518 C CA . HIS B 1 57 ? 9.907 18.194 -2.821 1.00 13.34 57 HIS B CA 1
ATOM 1519 C C . HIS B 1 57 ? 10.549 17.984 -1.449 1.00 13.75 57 HIS B C 1
ATOM 1520 O O . HIS B 1 57 ? 10.851 18.995 -0.785 1.00 12.83 57 HIS B O 1
ATOM 1527 N N . PRO B 1 58 ? 10.771 16.757 -0.953 1.00 13.69 58 PRO B N 1
ATOM 1528 C CA . PRO B 1 58 ? 11.397 16.623 0.371 1.00 13.53 58 PRO B CA 1
ATOM 1529 C C . PRO B 1 58 ? 12.762 17.258 0.461 1.00 12.87 58 PRO B C 1
ATOM 1530 O O . PRO B 1 58 ? 13.200 17.583 1.567 1.00 14.47 58 PRO B O 1
ATOM 1534 N N . LEU B 1 59 ? 13.464 17.424 -0.659 1.00 11.76 59 LEU B N 1
ATOM 1535 C CA . LEU B 1 59 ? 14.790 18.012 -0.617 1.00 11.36 59 LEU B CA 1
ATOM 1536 C C . LEU B 1 59 ? 14.745 19.526 -0.532 1.00 11.73 59 LEU B C 1
ATOM 1537 O O . LEU B 1 59 ? 15.775 20.133 -0.240 1.00 11.80 59 LEU B O 1
ATOM 1542 N N . VAL B 1 60 ? 13.580 20.141 -0.765 1.00 11.64 60 VAL B N 1
ATOM 1543 C CA . VAL B 1 60 ? 13.472 21.595 -0.670 1.00 11.20 60 VAL B CA 1
ATOM 1544 C C . VAL B 1 60 ? 13.932 22.071 0.702 1.00 10.62 60 VAL B C 1
ATOM 1545 O O . VAL B 1 60 ? 14.780 22.966 0.808 1.00 10.61 60 VAL B O 1
ATOM 1549 N N . ARG B 1 61 ? 13.425 21.456 1.778 1.00 11.00 61 ARG B N 1
ATOM 1550 C CA . ARG B 1 61 ? 13.807 21.949 3.097 1.00 9.35 61 ARG B CA 1
ATOM 1551 C C . ARG B 1 61 ? 15.276 21.677 3.392 1.00 11.02 61 ARG B C 1
ATOM 1552 O O . ARG B 1 61 ? 15.894 22.429 4.161 1.00 11.87 61 ARG B O 1
ATOM 1560 N N . VAL B 1 62 ? 15.848 20.637 2.776 1.00 11.24 62 VAL B N 1
ATOM 1561 C CA . VAL B 1 62 ? 17.258 20.327 2.982 1.00 12.41 62 VAL B CA 1
ATOM 1562 C C . VAL B 1 62 ? 18.127 21.384 2.320 1.00 11.06 62 VAL B C 1
ATOM 1563 O O . VAL B 1 62 ? 19.063 21.908 2.933 1.00 12.74 62 VAL B O 1
ATOM 1567 N N . LEU B 1 63 ? 17.817 21.730 1.067 1.00 11.28 63 LEU B N 1
ATOM 1568 C CA . LEU B 1 63 ? 18.614 22.743 0.384 1.00 12.98 63 LEU B CA 1
ATOM 1569 C C . LEU B 1 63 ? 18.461 24.104 1.054 1.00 12.65 63 LEU B C 1
ATOM 1570 O O . LEU B 1 63 ? 19.435 24.863 1.144 1.00 11.92 63 LEU B O 1
ATOM 1575 N N . VAL B 1 64 ? 17.257 24.424 1.543 1.00 10.70 64 VAL B N 1
ATOM 1576 C CA . VAL B 1 64 ? 17.080 25.687 2.259 1.00 10.98 64 VAL B CA 1
ATOM 1577 C C . VAL B 1 64 ? 17.891 25.683 3.555 1.00 11.57 64 VAL B C 1
ATOM 1578 O O . VAL B 1 64 ? 18.530 26.690 3.902 1.00 12.66 64 VAL B O 1
ATOM 1582 N N . ALA B 1 65 ? 17.887 24.559 4.289 1.00 11.63 65 ALA B N 1
ATOM 1583 C CA . ALA B 1 65 ? 18.687 24.481 5.512 1.00 11.88 65 ALA B CA 1
ATOM 1584 C C . ALA B 1 65 ? 20.171 24.639 5.207 1.00 12.40 65 ALA B C 1
ATOM 1585 O O . ALA B 1 65 ? 20.898 25.285 5.964 1.00 12.67 65 ALA B O 1
ATOM 1587 N N . GLU B 1 66 ? 20.629 24.070 4.093 1.00 11.08 66 GLU B N 1
ATOM 1588 C CA . GLU B 1 66 ? 22.020 24.255 3.677 1.00 13.23 66 GLU B CA 1
ATOM 1589 C C . GLU B 1 66 ? 22.308 25.717 3.412 1.00 13.56 66 GLU B C 1
ATOM 1590 O O . GLU B 1 66 ? 23.340 26.246 3.844 1.00 13.28 66 GLU B O 1
ATOM 1596 N N . SER B 1 67 ? 21.407 26.379 2.688 1.00 12.63 67 SER B N 1
ATOM 1597 C CA . SER B 1 67 ? 21.583 27.792 2.373 1.00 11.55 67 SER B CA 1
ATOM 1598 C C . SER B 1 67 ? 21.641 28.624 3.636 1.00 12.04 67 SER B C 1
ATOM 1599 O O . SER B 1 67 ? 22.506 29.498 3.776 1.00 14.41 67 SER B O 1
ATOM 1602 N N . LEU B 1 68 ? 20.749 28.344 4.585 1.00 12.95 68 LEU B N 1
ATOM 1603 C CA . LEU B 1 68 ? 20.752 29.089 5.837 1.00 9.94 68 LEU B CA 1
ATOM 1604 C C . LEU B 1 68 ? 22.040 28.853 6.611 1.00 14.15 68 LEU B C 1
ATOM 1605 O O . LEU B 1 68 ? 22.665 29.805 7.093 1.00 14.19 68 LEU B O 1
ATOM 1610 N N . TYR B 1 69 ? 22.433 27.587 6.772 1.00 14.67 69 TYR B N 1
ATOM 1611 C CA . TYR B 1 69 ? 23.651 27.300 7.523 1.00 15.20 69 TYR B CA 1
ATOM 1612 C C . TYR B 1 69 ? 24.840 28.025 6.909 1.00 16.31 69 TYR B C 1
ATOM 1613 O O . TYR B 1 69 ? 25.650 28.620 7.627 1.00 16.22 69 TYR B O 1
ATOM 1622 N N . ARG B 1 70 ? 24.939 28.018 5.582 1.00 12.95 70 ARG B N 1
ATOM 1623 C CA . ARG B 1 70 ? 26.090 28.641 4.932 1.00 15.22 70 ARG B CA 1
ATOM 1624 C C . ARG B 1 70 ? 26.055 30.155 5.069 1.00 17.37 70 ARG B C 1
ATOM 1625 O O . ARG B 1 70 ? 27.097 30.786 5.282 1.00 18.62 70 ARG B O 1
ATOM 1633 N N . ALA B 1 71 ? 24.869 30.759 4.952 1.00 15.51 71 ALA B N 1
ATOM 1634 C CA . ALA B 1 71 ? 24.767 32.209 5.132 1.00 13.74 71 ALA B CA 1
ATOM 1635 C C . ALA B 1 71 ? 25.120 32.627 6.556 1.00 18.03 71 ALA B C 1
ATOM 1636 O O . ALA B 1 71 ? 25.795 33.647 6.757 1.00 17.64 71 ALA B O 1
ATOM 1638 N N . PHE B 1 72 ? 24.674 31.860 7.560 1.00 14.58 72 PHE B N 1
ATOM 1639 C CA . PHE B 1 72 ? 25.048 32.161 8.942 1.00 14.63 72 PHE B CA 1
ATOM 1640 C C . PHE B 1 72 ? 26.554 32.037 9.126 1.00 18.07 72 PHE B C 1
ATOM 1641 O O . PHE B 1 72 ? 27.164 32.801 9.886 1.00 20.01 72 PHE B O 1
ATOM 1649 N N . SER B 1 73 ? 27.168 31.079 8.430 1.00 15.36 73 SER B N 1
ATOM 1650 C CA . SER B 1 73 ? 28.586 30.800 8.634 1.00 19.18 73 SER B CA 1
ATOM 1651 C C . SER B 1 73 ? 29.482 31.951 8.184 1.00 21.42 73 SER B C 1
ATOM 1652 O O . SER B 1 73 ? 30.582 32.113 8.724 1.00 23.14 73 SER B O 1
ATOM 1655 N N . ILE B 1 74 ? 29.042 32.775 7.233 1.00 19.23 74 ILE B N 1
ATOM 1656 C CA . ILE B 1 74 ? 29.870 33.883 6.758 1.00 25.14 74 ILE B CA 1
ATOM 1657 C C . ILE B 1 74 ? 29.415 35.221 7.327 1.00 28.52 74 ILE B C 1
ATOM 1658 O O . ILE B 1 74 ? 29.891 36.273 6.883 1.00 32.38 74 ILE B O 1
ATOM 1663 N N . THR B 1 75 ? 28.495 35.211 8.286 1.00 26.07 75 THR B N 1
ATOM 1664 C CA . THR B 1 75 ? 28.118 36.427 8.988 1.00 30.38 75 THR B CA 1
ATOM 1665 C C . THR B 1 75 ? 28.316 36.205 10.486 1.00 30.78 75 THR B C 1
ATOM 1666 O O . THR B 1 75 ? 27.864 37.000 11.306 1.00 37.88 75 THR B O 1
ATOM 1670 N N . SER B 1 85 ? 20.203 38.877 19.329 1.00 38.63 85 SER B N 1
ATOM 1671 C CA . SER B 1 85 ? 19.497 37.795 19.998 1.00 35.96 85 SER B CA 1
ATOM 1672 C C . SER B 1 85 ? 18.343 37.287 19.122 1.00 31.74 85 SER B C 1
ATOM 1673 O O . SER B 1 85 ? 17.405 36.664 19.608 1.00 33.44 85 SER B O 1
ATOM 1676 N N . MET B 1 86 ? 18.433 37.566 17.825 1.00 26.72 86 MET B N 1
ATOM 1677 C CA . MET B 1 86 ? 17.440 37.089 16.870 1.00 27.47 86 MET B CA 1
ATOM 1678 C C . MET B 1 86 ? 17.533 35.574 16.727 1.00 25.96 86 MET B C 1
ATOM 1679 O O . MET B 1 86 ? 18.628 35.025 16.574 1.00 27.58 86 MET B O 1
ATOM 1684 N N . LYS B 1 87 ? 16.389 34.892 16.772 1.00 21.75 87 LYS B N 1
ATOM 1685 C CA . LYS B 1 87 ? 16.338 33.467 16.477 1.00 21.68 87 LYS B CA 1
ATOM 1686 C C . LYS B 1 87 ? 15.562 33.251 15.188 1.00 18.24 87 LYS B C 1
ATOM 1687 O O . LYS B 1 87 ? 14.500 33.852 14.991 1.00 18.12 87 LYS B O 1
ATOM 1693 N N . LEU B 1 88 ? 16.097 32.403 14.311 1.00 15.71 88 LEU B N 1
ATOM 1694 C CA . LEU B 1 88 ? 15.419 32.015 13.078 1.00 15.90 88 LEU B CA 1
ATOM 1695 C C . LEU B 1 88 ? 14.965 30.571 13.192 1.00 13.81 88 LEU B C 1
ATOM 1696 O O . LEU B 1 88 ? 15.743 29.704 13.598 1.00 13.73 88 LEU B O 1
ATOM 1701 N N . GLN B 1 89 ? 13.708 30.316 12.835 1.00 12.74 89 GLN B N 1
ATOM 1702 C CA . GLN B 1 89 ? 13.163 28.965 12.784 1.00 14.47 89 GLN B CA 1
ATOM 1703 C C . GLN B 1 89 ? 12.855 28.618 11.342 1.00 14.53 89 GLN B C 1
ATOM 1704 O O . GLN B 1 89 ? 12.194 29.394 10.639 1.00 15.96 89 GLN B O 1
ATOM 1710 N N . LEU B 1 90 ? 13.316 27.458 10.912 1.00 11.11 90 LEU B N 1
ATOM 1711 C CA . LEU B 1 90 ? 12.871 26.871 9.655 1.00 12.89 90 LEU B CA 1
ATOM 1712 C C . LEU B 1 90 ? 11.741 25.910 10.004 1.00 13.53 90 LEU B C 1
ATOM 1713 O O . LEU B 1 90 ? 11.959 24.911 10.689 1.00 12.68 90 LEU B O 1
ATOM 1718 N N . VAL B 1 91 ? 10.525 26.242 9.583 1.00 11.71 91 VAL B N 1
ATOM 1719 C CA . VAL B 1 91 ? 9.337 25.466 9.921 1.00 12.10 91 VAL B CA 1
ATOM 1720 C C . VAL B 1 91 ? 8.872 24.786 8.646 1.00 11.97 91 VAL B C 1
ATOM 1721 O O . VAL B 1 91 ? 8.335 25.446 7.747 1.00 12.68 91 VAL B O 1
ATOM 1725 N N . ALA B 1 92 ? 9.047 23.459 8.560 1.00 10.18 92 ALA B N 1
ATOM 1726 C CA . ALA B 1 92 ? 8.905 22.769 7.282 1.00 9.67 92 ALA B CA 1
ATOM 1727 C C . ALA B 1 92 ? 8.151 21.465 7.465 1.00 12.43 92 ALA B C 1
ATOM 1728 O O . ALA B 1 92 ? 8.410 20.720 8.415 1.00 13.20 92 ALA B O 1
ATOM 1730 N N . VAL B 1 93 ? 7.227 21.198 6.545 1.00 12.11 93 VAL B N 1
ATOM 1731 C CA . VAL B 1 93 ? 6.547 19.904 6.532 1.00 10.98 93 VAL B CA 1
ATOM 1732 C C . VAL B 1 93 ? 7.558 18.802 6.259 1.00 13.73 93 VAL B C 1
ATOM 1733 O O . VAL B 1 93 ? 8.359 18.888 5.316 1.00 12.34 93 VAL B O 1
ATOM 1737 N N . GLY B 1 94 ? 7.527 17.757 7.092 1.00 15.06 94 GLY B N 1
ATOM 1738 C CA . GLY B 1 94 ? 8.501 16.685 6.995 1.00 15.63 94 GLY B CA 1
ATOM 1739 C C . GLY B 1 94 ? 8.180 15.626 5.962 1.00 14.20 94 GLY B C 1
ATOM 1740 O O . GLY B 1 94 ? 8.040 14.448 6.306 1.00 16.98 94 GLY B O 1
ATOM 1741 N N . THR B 1 95 ? 8.081 16.032 4.696 1.00 14.64 95 THR B N 1
ATOM 1742 C CA . THR B 1 95 ? 7.787 15.100 3.613 1.00 15.67 95 THR B CA 1
ATOM 1743 C C . THR B 1 95 ? 8.834 13.993 3.557 1.00 17.18 95 THR B C 1
ATOM 1744 O O . THR B 1 95 ? 10.026 14.242 3.743 1.00 16.02 95 THR B O 1
ATOM 1748 N N . LYS B 1 96 ? 8.378 12.767 3.294 1.00 17.83 96 LYS B N 1
ATOM 1749 C CA . LYS B 1 96 ? 9.256 11.598 3.321 1.00 18.81 96 LYS B CA 1
ATOM 1750 C C . LYS B 1 96 ? 10.456 11.767 2.395 1.00 16.31 96 LYS B C 1
ATOM 1751 O O . LYS B 1 96 ? 10.320 12.240 1.262 1.00 19.17 96 LYS B O 1
ATOM 1757 N N . MET B 1 97 ? 11.633 11.361 2.882 1.00 16.34 97 MET B N 1
ATOM 1758 C CA . MET B 1 97 ? 12.848 11.422 2.076 1.00 15.16 97 MET B CA 1
ATOM 1759 C C . MET B 1 97 ? 12.820 10.367 0.967 1.00 16.06 97 MET B C 1
ATOM 1760 O O . MET B 1 97 ? 12.264 9.277 1.143 1.00 15.55 97 MET B O 1
ATOM 1765 N N . PRO B 1 98 ? 13.453 10.644 -0.169 1.00 14.02 98 PRO B N 1
ATOM 1766 C CA . PRO B 1 98 ? 13.630 9.605 -1.192 1.00 14.16 98 PRO B CA 1
ATOM 1767 C C . PRO B 1 98 ? 14.394 8.410 -0.640 1.00 13.24 98 PRO B C 1
ATOM 1768 O O . PRO B 1 98 ? 15.124 8.512 0.340 1.00 15.52 98 PRO B O 1
ATOM 1772 N N . ASP B 1 99 ? 14.242 7.268 -1.326 1.00 14.80 99 ASP B N 1
ATOM 1773 C CA . ASP B 1 99 ? 14.888 6.026 -0.906 1.00 13.07 99 ASP B CA 1
ATOM 1774 C C . ASP B 1 99 ? 16.409 6.096 -0.918 1.00 13.95 99 ASP B C 1
ATOM 1775 O O . ASP B 1 99 ? 17.066 5.253 -0.285 1.00 15.29 99 ASP B O 1
ATOM 1780 N N . TRP B 1 100 ? 16.982 7.051 -1.645 1.00 12.27 100 TRP B N 1
ATOM 1781 C CA . TRP B 1 100 ? 18.422 7.119 -1.860 1.00 13.88 100 TRP B CA 1
ATOM 1782 C C . TRP B 1 100 ? 19.114 8.166 -0.992 1.00 12.59 100 TRP B C 1
ATOM 1783 O O . TRP B 1 100 ? 20.310 8.407 -1.177 1.00 15.80 100 TRP B O 1
ATOM 1794 N N . VAL B 1 101 ? 18.411 8.790 -0.050 1.00 12.94 101 VAL B N 1
ATOM 1795 C CA . VAL B 1 101 ? 19.093 9.658 0.902 1.00 14.89 101 VAL B CA 1
ATOM 1796 C C . VAL B 1 101 ? 19.743 8.788 1.979 1.00 17.82 101 VAL B C 1
ATOM 1797 O O . VAL B 1 101 ? 19.295 7.664 2.247 1.00 17.95 101 VAL B O 1
ATOM 1801 N N . GLN B 1 102 ? 20.835 9.282 2.569 1.00 15.20 102 GLN B N 1
ATOM 1802 C CA . GLN B 1 102 ? 21.596 8.510 3.549 1.00 17.23 102 GLN B CA 1
ATOM 1803 C C . GLN B 1 102 ? 20.723 8.037 4.709 1.00 18.69 102 GLN B C 1
ATOM 1804 O O . GLN B 1 102 ? 19.897 8.787 5.237 1.00 17.68 102 GLN B O 1
ATOM 1810 N N . THR B 1 103 ? 20.912 6.778 5.102 1.00 17.60 103 THR B N 1
ATOM 1811 C CA . THR B 1 103 ? 20.191 6.257 6.257 1.00 17.84 103 THR B CA 1
ATOM 1812 C C . THR B 1 103 ? 20.427 7.138 7.480 1.00 19.20 103 THR B C 1
ATOM 1813 O O . THR B 1 103 ? 21.537 7.625 7.723 1.00 19.33 103 THR B O 1
ATOM 1817 N N . GLY B 1 104 ? 19.355 7.361 8.239 1.00 19.16 104 GLY B N 1
ATOM 1818 C CA . GLY B 1 104 ? 19.399 8.216 9.400 1.00 18.16 104 GLY B CA 1
ATOM 1819 C C . GLY B 1 104 ? 19.203 9.682 9.116 1.00 17.62 104 GLY B C 1
ATOM 1820 O O . GLY B 1 104 ? 19.135 10.470 10.061 1.00 16.93 104 GLY B O 1
ATOM 1821 N N . PHE B 1 105 ? 19.126 10.088 7.843 1.00 17.78 105 PHE B N 1
ATOM 1822 C CA . PHE B 1 105 ? 18.988 11.514 7.546 1.00 16.21 105 PHE B CA 1
ATOM 1823 C C . PHE B 1 105 ? 17.607 12.032 7.921 1.00 18.21 105 PHE B C 1
ATOM 1824 O O . PHE B 1 105 ? 17.482 13.153 8.428 1.00 18.78 105 PHE B O 1
ATOM 1832 N N . THR B 1 106 ? 16.559 11.228 7.686 1.00 20.18 106 THR B N 1
ATOM 1833 C CA . THR B 1 106 ? 15.219 11.600 8.131 1.00 21.23 106 THR B CA 1
ATOM 1834 C C . THR B 1 106 ? 15.215 11.915 9.620 1.00 21.77 106 THR B C 1
ATOM 1835 O O . THR B 1 106 ? 14.674 12.940 10.054 1.00 21.79 106 THR B O 1
ATOM 1839 N N . GLU B 1 107 ? 15.827 11.041 10.425 1.00 20.46 107 GLU B N 1
ATOM 1840 C CA . GLU B 1 107 ? 15.859 11.267 11.863 1.00 19.56 107 GLU B CA 1
ATOM 1841 C C . GLU B 1 107 ? 16.638 12.527 12.195 1.00 20.20 107 GLU B C 1
ATOM 1842 O O . GLU B 1 107 ? 16.239 13.293 13.079 1.00 20.52 107 GLU B O 1
ATOM 1848 N N . TYR B 1 108 ? 17.736 12.774 11.469 1.00 16.52 108 TYR B N 1
ATOM 1849 C CA . TYR B 1 108 ? 18.532 13.979 11.690 1.00 18.23 108 TYR B CA 1
ATOM 1850 C C . TYR B 1 108 ? 17.710 15.243 11.458 1.00 17.16 108 TYR B C 1
ATOM 1851 O O . TYR B 1 108 ? 17.828 16.212 12.214 1.00 20.13 108 TYR B O 1
ATOM 1860 N N . LEU B 1 109 ? 16.882 15.258 10.409 1.00 18.77 109 LEU B N 1
ATOM 1861 C CA . LEU B 1 109 ? 16.051 16.427 10.120 1.00 19.34 109 LEU B CA 1
ATOM 1862 C C . LEU B 1 109 ? 14.913 16.589 11.114 1.00 23.55 109 LEU B C 1
ATOM 1863 O O . LEU B 1 109 ? 14.418 17.707 11.289 1.00 23.11 109 LEU B O 1
ATOM 1868 N N . ARG B 1 110 ? 14.482 15.501 11.750 1.00 18.54 110 ARG B N 1
ATOM 1869 C CA . ARG B 1 110 ? 13.440 15.548 12.765 1.00 21.88 110 ARG B CA 1
ATOM 1870 C C . ARG B 1 110 ? 14.002 15.861 14.140 1.00 22.80 110 ARG B C 1
ATOM 1871 O O . ARG B 1 110 ? 13.257 16.302 15.024 1.00 24.79 110 ARG B O 1
ATOM 1879 N N . ARG B 1 111 ? 15.305 15.655 14.327 1.00 23.36 111 ARG B N 1
ATOM 1880 C CA . ARG B 1 111 ? 16.008 15.947 15.571 1.00 22.99 111 ARG B CA 1
ATOM 1881 C C . ARG B 1 111 ? 17.252 16.791 15.263 1.00 23.23 111 ARG B C 1
ATOM 1882 O O . ARG B 1 111 ? 18.378 16.452 15.621 1.00 20.66 111 ARG B O 1
ATOM 1890 N N . PHE B 1 112 ? 17.014 17.924 14.610 1.00 19.61 112 PHE B N 1
ATOM 1891 C CA . PHE B 1 112 ? 18.084 18.794 14.128 1.00 19.69 112 PHE B CA 1
ATOM 1892 C C . PHE B 1 112 ? 18.945 19.298 15.289 1.00 21.44 112 PHE B C 1
ATOM 1893 O O . PHE B 1 112 ? 18.406 19.725 16.316 1.00 21.85 112 PHE B O 1
ATOM 1901 N N . PRO B 1 113 ? 20.280 19.278 15.156 1.00 21.64 113 PRO B N 1
ATOM 1902 C CA . PRO B 1 113 ? 21.151 19.613 16.296 1.00 24.78 113 PRO B CA 1
ATOM 1903 C C . PRO B 1 113 ? 20.936 21.030 16.814 1.00 24.42 113 PRO B C 1
ATOM 1904 O O . PRO B 1 113 ? 20.800 21.983 16.045 1.00 23.86 113 PRO B O 1
ATOM 1908 N N . LYS B 1 114 ? 20.935 21.164 18.143 1.00 24.85 114 LYS B N 1
ATOM 1909 C CA . LYS B 1 114 ? 20.725 22.463 18.774 1.00 28.53 114 LYS B CA 1
ATOM 1910 C C . LYS B 1 114 ? 21.919 23.404 18.615 1.00 27.37 114 LYS B C 1
ATOM 1911 O O . LYS B 1 114 ? 21.763 24.616 18.802 1.00 31.30 114 LYS B O 1
ATOM 1913 N N . ASP B 1 115 ? 23.099 22.889 18.275 1.00 29.28 115 ASP B N 1
ATOM 1914 C CA . ASP B 1 115 ? 24.254 23.756 18.070 1.00 28.75 115 ASP B CA 1
ATOM 1915 C C . ASP B 1 115 ? 24.294 24.387 16.679 1.00 29.56 115 ASP B C 1
ATOM 1916 O O . ASP B 1 115 ? 25.239 25.124 16.373 1.00 28.14 115 ASP B O 1
ATOM 1921 N N . MET B 1 116 ? 23.304 24.119 15.832 1.00 25.21 116 MET B N 1
ATOM 1922 C CA . MET B 1 116 ? 23.185 24.818 14.565 1.00 21.28 116 MET B CA 1
ATOM 1923 C C . MET B 1 116 ? 22.716 26.252 14.792 1.00 20.60 116 MET B C 1
ATOM 1924 O O . MET B 1 116 ? 22.061 26.552 15.795 1.00 22.52 116 MET B O 1
ATOM 1929 N N . PRO B 1 117 ? 23.040 27.160 13.862 1.00 19.88 117 PRO B N 1
ATOM 1930 C CA . PRO B 1 117 ? 22.722 28.583 14.043 1.00 20.94 117 PRO B CA 1
ATOM 1931 C C . PRO B 1 117 ? 21.250 28.935 13.866 1.00 19.06 117 PRO B C 1
ATOM 1932 O O . PRO B 1 117 ? 20.896 30.112 13.986 1.00 20.19 117 PRO B O 1
ATOM 1936 N N . PHE B 1 118 ? 20.395 27.966 13.558 1.00 16.25 118 PHE B N 1
ATOM 1937 C CA . PHE B 1 118 ? 18.959 28.188 13.508 1.00 14.68 118 PHE B CA 1
ATOM 1938 C C . PHE B 1 118 ? 18.277 26.905 13.955 1.00 13.82 118 PHE B C 1
ATOM 1939 O O . PHE B 1 118 ? 18.906 25.846 14.048 1.00 17.25 118 PHE B O 1
ATOM 1947 N N . GLU B 1 119 ? 16.977 27.003 14.213 1.00 13.46 119 GLU B N 1
ATOM 1948 C CA . GLU B 1 119 ? 16.170 25.870 14.655 1.00 13.08 119 GLU B CA 1
ATOM 1949 C C . GLU B 1 119 ? 15.389 25.310 13.470 1.00 14.02 119 GLU B C 1
ATOM 1950 O O . GLU B 1 119 ? 14.904 26.065 12.624 1.00 14.92 119 GLU B O 1
ATOM 1956 N N . LEU B 1 120 ? 15.272 23.988 13.412 1.00 14.08 120 LEU B N 1
ATOM 1957 C CA . LEU B 1 120 ? 14.460 23.315 12.407 1.00 14.13 120 LEU B CA 1
ATOM 1958 C C . LEU B 1 120 ? 13.293 22.663 13.131 1.00 12.61 120 LEU B C 1
ATOM 1959 O O . LEU B 1 120 ? 13.497 21.764 13.951 1.00 15.55 120 LEU B O 1
ATOM 1964 N N . ILE B 1 121 ? 12.081 23.136 12.854 1.00 11.56 121 ILE B N 1
ATOM 1965 C CA . ILE B 1 121 ? 10.864 22.553 13.404 1.00 11.64 121 ILE B CA 1
ATOM 1966 C C . ILE B 1 121 ? 10.197 21.782 12.285 1.00 14.10 121 ILE B C 1
ATOM 1967 O O . ILE B 1 121 ? 9.789 22.370 11.273 1.00 13.55 121 ILE B O 1
ATOM 1972 N N . GLU B 1 122 ? 10.117 20.468 12.440 1.00 16.03 122 GLU B N 1
ATOM 1973 C CA . GLU B 1 122 ? 9.507 19.631 11.419 1.00 15.82 122 GLU B CA 1
ATOM 1974 C C . GLU B 1 122 ? 8.040 19.432 11.756 1.00 16.71 122 GLU B C 1
ATOM 1975 O O . GLU B 1 122 ? 7.713 18.915 12.829 1.00 19.43 122 GLU B O 1
ATOM 1981 N N . ILE B 1 123 ? 7.179 19.877 10.857 1.00 13.69 123 ILE B N 1
ATOM 1982 C CA . ILE B 1 123 ? 5.739 19.634 10.968 1.00 20.19 123 ILE B CA 1
ATOM 1983 C C . ILE B 1 123 ? 5.446 18.244 10.419 1.00 23.62 123 ILE B C 1
ATOM 1984 O O . ILE B 1 123 ? 5.838 17.947 9.281 1.00 17.85 123 ILE B O 1
ATOM 1989 N N . PRO B 1 124 ? 4.779 17.368 11.170 1.00 26.75 124 PRO B N 1
ATOM 1990 C CA . PRO B 1 124 ? 4.531 16.014 10.663 1.00 30.26 124 PRO B CA 1
ATOM 1991 C C . PRO B 1 124 ? 3.713 16.052 9.381 1.00 25.86 124 PRO B C 1
ATOM 1992 O O . PRO B 1 124 ? 2.763 16.831 9.254 1.00 27.68 124 PRO B O 1
ATOM 1996 N N . ALA B 1 125 ? 4.111 15.223 8.414 1.00 29.12 125 ALA B N 1
ATOM 1997 C CA . ALA B 1 125 ? 3.419 15.180 7.128 1.00 31.19 125 ALA B CA 1
ATOM 1998 C C . ALA B 1 125 ? 2.046 14.551 7.330 1.00 38.90 125 ALA B C 1
ATOM 1999 O O . ALA B 1 125 ? 1.937 13.349 7.607 1.00 39.05 125 ALA B O 1
ATOM 2001 N N . GLY B 1 126 ? 0.998 15.364 7.194 1.00 38.29 126 GLY B N 1
ATOM 2002 C CA . GLY B 1 126 ? -0.342 14.889 7.482 1.00 38.19 126 GLY B CA 1
ATOM 2003 C C . GLY B 1 126 ? -0.769 13.754 6.570 1.00 43.99 126 GLY B C 1
ATOM 2004 O O . GLY B 1 126 ? -0.209 13.525 5.495 1.00 38.99 126 GLY B O 1
ATOM 2005 N N . LYS B 1 127 ? -1.797 13.037 7.019 1.00 47.00 127 LYS B N 1
ATOM 2006 C CA . LYS B 1 127 ? -2.283 11.856 6.320 1.00 48.82 127 LYS B CA 1
ATOM 2007 C C . LYS B 1 127 ? -3.806 11.766 6.395 1.00 48.88 127 LYS B C 1
ATOM 2008 O O . LYS B 1 127 ? -4.455 11.192 5.516 1.00 56.25 127 LYS B O 1
ATOM 2014 N N . LYS B 1 130 ? -6.954 9.101 8.408 1.00 48.35 130 LYS B N 1
ATOM 2015 C CA . LYS B 1 130 ? -8.167 8.360 8.071 1.00 44.89 130 LYS B CA 1
ATOM 2016 C C . LYS B 1 130 ? -9.425 9.149 8.420 1.00 46.81 130 LYS B C 1
ATOM 2017 O O . LYS B 1 130 ? -10.295 9.327 7.570 1.00 45.86 130 LYS B O 1
ATOM 2019 N N . ASN B 1 131 ? -9.492 9.613 9.675 1.00 45.16 131 ASN B N 1
ATOM 2020 C CA . ASN B 1 131 ? -10.668 10.280 10.233 1.00 43.37 131 ASN B CA 1
ATOM 2021 C C . ASN B 1 131 ? -11.274 11.275 9.254 1.00 36.71 131 ASN B C 1
ATOM 2022 O O . ASN B 1 131 ? -10.557 12.009 8.568 1.00 38.96 131 ASN B O 1
ATOM 2027 N N . ALA B 1 132 ? -12.605 11.285 9.185 1.00 39.25 132 ALA B N 1
ATOM 2028 C CA . ALA B 1 132 ? -13.305 12.171 8.265 1.00 32.04 132 ALA B CA 1
ATOM 2029 C C . ALA B 1 132 ? -13.425 13.561 8.875 1.00 25.49 132 ALA B C 1
ATOM 2030 O O . ALA B 1 132 ? -13.752 13.700 10.057 1.00 31.30 132 ALA B O 1
ATOM 2032 N N . ASP B 1 133 ? -13.124 14.584 8.081 1.00 22.80 133 ASP B N 1
ATOM 2033 C CA . ASP B 1 133 ? -13.389 15.973 8.455 1.00 25.40 133 ASP B CA 1
ATOM 2034 C C . ASP B 1 133 ? -13.273 16.826 7.194 1.00 22.75 133 ASP B C 1
ATOM 2035 O O . ASP B 1 133 ? -12.966 16.321 6.111 1.00 25.55 133 ASP B O 1
ATOM 2040 N N . ILE B 1 134 ? -13.533 18.129 7.334 1.00 20.34 134 ILE B N 1
ATOM 2041 C CA . ILE B 1 134 ? -13.468 19.028 6.188 1.00 20.14 134 ILE B CA 1
ATOM 2042 C C . ILE B 1 134 ? -12.183 19.826 6.151 1.00 22.61 134 ILE B C 1
ATOM 2043 O O . ILE B 1 134 ? -12.031 20.690 5.281 1.00 20.15 134 ILE B O 1
ATOM 2048 N N . LYS B 1 135 ? -11.260 19.577 7.072 1.00 22.12 135 LYS B N 1
ATOM 2049 C CA . LYS B 1 135 ? -9.948 20.204 7.009 1.00 23.01 135 LYS B CA 1
ATOM 2050 C C . LYS B 1 135 ? -9.069 19.415 6.051 1.00 23.60 135 LYS B C 1
ATOM 2051 O O . LYS B 1 135 ? -8.950 18.192 6.170 1.00 26.02 135 LYS B O 1
ATOM 2057 N N . ARG B 1 136 ? -8.457 20.108 5.097 1.00 19.65 136 ARG B N 1
ATOM 2058 C CA . ARG B 1 136 ? -7.457 19.462 4.269 1.00 20.96 136 ARG B CA 1
ATOM 2059 C C . ARG B 1 136 ? -6.212 19.192 5.104 1.00 19.46 136 ARG B C 1
ATOM 2060 O O . ARG B 1 136 ? -6.008 19.785 6.164 1.00 20.17 136 ARG B O 1
ATOM 2068 N N . ILE B 1 137 ? -5.368 18.289 4.607 1.00 21.29 137 ILE B N 1
ATOM 2069 C CA . ILE B 1 137 ? -4.075 18.075 5.253 1.00 24.56 137 ILE B CA 1
ATOM 2070 C C . ILE B 1 137 ? -3.298 19.386 5.351 1.00 21.23 137 ILE B C 1
ATOM 2071 O O . ILE B 1 137 ? -2.697 19.694 6.388 1.00 19.68 137 ILE B O 1
ATOM 2076 N N . LEU B 1 138 ? -3.306 20.188 4.291 1.00 19.10 138 LEU B N 1
ATOM 2077 C CA . LEU B 1 138 ? -2.543 21.427 4.372 1.00 19.75 138 LEU B CA 1
ATOM 2078 C C . LEU B 1 138 ? -3.215 22.465 5.264 1.00 18.32 138 LEU B C 1
ATOM 2079 O O . LEU B 1 138 ? -2.530 23.376 5.736 1.00 17.39 138 LEU B O 1
ATOM 2084 N N . ASP B 1 139 ? -4.525 22.350 5.522 1.00 16.10 139 ASP B N 1
ATOM 2085 C CA . ASP B 1 139 ? -5.129 23.215 6.539 1.00 16.18 139 ASP B CA 1
ATOM 2086 C C . ASP B 1 139 ? -4.581 22.883 7.920 1.00 18.31 139 ASP B C 1
ATOM 2087 O O . ASP B 1 139 ? -4.286 23.784 8.718 1.00 17.90 139 ASP B O 1
ATOM 2092 N N . LYS B 1 140 ? -4.458 21.590 8.225 1.00 17.42 140 LYS B N 1
ATOM 2093 C CA . LYS B 1 140 ? -3.954 21.185 9.529 1.00 16.87 140 LYS B CA 1
ATOM 2094 C C . LYS B 1 140 ? -2.479 21.531 9.671 1.00 19.34 140 LYS B C 1
ATOM 2095 O O . LYS B 1 140 ? -2.056 22.029 10.718 1.00 18.81 140 LYS B O 1
ATOM 2097 N N . GLU B 1 141 ? -1.686 21.267 8.631 1.00 19.54 141 GLU B N 1
ATOM 2098 C CA . GLU B 1 141 ? -0.287 21.688 8.654 1.00 16.57 141 GLU B CA 1
ATOM 2099 C C . GLU B 1 141 ? -0.181 23.186 8.867 1.00 16.96 141 GLU B C 1
ATOM 2100 O O . GLU B 1 141 ? 0.671 23.652 9.627 1.00 17.37 141 GLU B O 1
ATOM 2106 N N . GLY B 1 142 ? -1.023 23.962 8.181 1.00 16.14 142 GLY B N 1
ATOM 2107 C CA . GLY B 1 142 ? -0.949 25.408 8.295 1.00 18.44 142 GLY B CA 1
ATOM 2108 C C . GLY B 1 142 ? -1.270 25.902 9.691 1.00 18.81 142 GLY B C 1
ATOM 2109 O O . GLY B 1 142 ? -0.697 26.895 10.148 1.00 17.64 142 GLY B O 1
ATOM 2110 N N . GLU B 1 143 ? -2.193 25.229 10.384 1.00 17.08 143 GLU B N 1
ATOM 2111 C CA . GLU B 1 143 ? -2.491 25.604 11.766 1.00 17.32 143 GLU B CA 1
ATOM 2112 C C . GLU B 1 143 ? -1.272 25.389 12.662 1.00 16.93 143 GLU B C 1
ATOM 2113 O O . GLU B 1 143 ? -0.945 26.243 13.496 1.00 17.90 143 GLU B O 1
ATOM 2119 N N . GLN B 1 144 ? -0.579 24.264 12.485 1.00 16.24 144 GLN B N 1
ATOM 2120 C CA . GLN B 1 144 ? 0.610 23.979 13.283 1.00 17.21 144 GLN B CA 1
ATOM 2121 C C . GLN B 1 144 ? 1.746 24.940 12.941 1.00 16.08 144 GLN B C 1
ATOM 2122 O O . GLN B 1 144 ? 2.511 25.351 13.825 1.00 15.47 144 GLN B O 1
ATOM 2128 N N . MET B 1 145 ? 1.879 25.298 11.663 1.00 14.67 145 MET B N 1
ATOM 2129 C CA . MET B 1 145 ? 2.918 26.250 11.264 1.00 15.49 145 MET B CA 1
ATOM 2130 C C . MET B 1 145 ? 2.692 27.625 11.873 1.00 15.43 145 MET B C 1
ATOM 2131 O O . MET B 1 145 ? 3.642 28.288 12.320 1.00 15.59 145 MET B O 1
ATOM 2136 N N . LEU B 1 146 ? 1.450 28.114 11.830 1.00 16.66 146 LEU B N 1
ATOM 2137 C CA . LEU B 1 146 ? 1.196 29.448 12.353 1.00 17.48 146 LEU B CA 1
ATOM 2138 C C . LEU B 1 146 ? 1.290 29.456 13.866 1.00 18.26 146 LEU B C 1
ATOM 2139 O O . LEU B 1 146 ? 1.685 30.471 14.456 1.00 18.98 146 LEU B O 1
ATOM 2144 N N . ALA B 1 147 ? 0.961 28.331 14.503 1.00 16.73 147 ALA B N 1
ATOM 2145 C CA . ALA B 1 147 ? 1.186 28.207 15.938 1.00 18.72 147 ALA B CA 1
ATOM 2146 C C . ALA B 1 147 ? 2.670 28.321 16.266 1.00 21.44 147 ALA B C 1
ATOM 2147 O O . ALA B 1 147 ? 3.056 29.075 17.167 1.00 20.39 147 ALA B O 1
ATOM 2149 N N . ALA B 1 148 ? 3.514 27.580 15.537 1.00 16.04 148 ALA B N 1
ATOM 2150 C CA . ALA B 1 148 ? 4.964 27.648 15.732 1.00 17.67 148 ALA B CA 1
ATOM 2151 C C . ALA B 1 148 ? 5.498 29.052 15.474 1.00 18.85 148 ALA B C 1
ATOM 2152 O O . ALA B 1 148 ? 6.358 29.546 16.216 1.00 21.01 148 ALA B O 1
ATOM 2154 N N . ALA B 1 149 ? 4.997 29.707 14.427 1.00 17.21 149 ALA B N 1
ATOM 2155 C CA . ALA B 1 149 ? 5.527 31.011 14.043 1.00 15.35 149 ALA B CA 1
ATOM 2156 C C . ALA B 1 149 ? 5.157 32.091 15.052 1.00 18.33 149 ALA B C 1
ATOM 2157 O O . ALA B 1 149 ? 5.935 33.027 15.275 1.00 20.18 149 ALA B O 1
ATOM 2159 N N . GLY B 1 150 ? 3.967 32.001 15.648 1.00 18.77 150 GLY B N 1
ATOM 2160 C CA . GLY B 1 150 ? 3.580 32.991 16.643 1.00 19.92 150 GLY B CA 1
ATOM 2161 C C . GLY B 1 150 ? 3.598 34.389 16.060 1.00 18.36 150 GLY B C 1
ATOM 2162 O O . GLY B 1 150 ? 3.064 34.641 14.972 1.00 21.57 150 GLY B O 1
ATOM 2163 N N . LYS B 1 151 ? 4.238 35.313 16.781 1.00 18.64 151 LYS B N 1
ATOM 2164 C CA . LYS B 1 151 ? 4.329 36.702 16.358 1.00 20.19 151 LYS B CA 1
ATOM 2165 C C . LYS B 1 151 ? 5.588 37.002 15.542 1.00 19.63 151 LYS B C 1
ATOM 2166 O O . LYS B 1 151 ? 5.889 38.176 15.300 1.00 21.80 151 LYS B O 1
ATOM 2172 N N . ASN B 1 152 ? 6.318 35.979 15.102 1.00 17.61 152 ASN B N 1
ATOM 2173 C CA . ASN B 1 152 ? 7.520 36.184 14.300 1.00 17.74 152 ASN B CA 1
ATOM 2174 C C . ASN B 1 152 ? 7.209 36.841 12.957 1.00 18.70 152 ASN B C 1
ATOM 2175 O O . ASN B 1 152 ? 6.099 36.751 12.417 1.00 19.95 152 ASN B O 1
ATOM 2180 N N . ARG B 1 153 ? 8.235 37.467 12.389 1.00 16.62 153 ARG B N 1
ATOM 2181 C CA . ARG B 1 153 ? 8.198 37.809 10.977 1.00 14.51 153 ARG B CA 1
ATOM 2182 C C . ARG B 1 153 ? 8.154 36.515 10.181 1.00 14.74 153 ARG B C 1
ATOM 2183 O O . ARG B 1 153 ? 8.930 35.598 10.462 1.00 16.86 153 ARG B O 1
ATOM 2191 N N . ILE B 1 154 ? 7.260 36.444 9.199 1.00 14.49 154 ILE B N 1
ATOM 2192 C CA . ILE B 1 154 ? 7.038 35.221 8.421 1.00 13.80 154 ILE B CA 1
ATOM 2193 C C . ILE B 1 154 ? 7.572 35.405 7.008 1.00 17.94 154 ILE B C 1
ATOM 2194 O O . ILE B 1 154 ? 7.197 36.350 6.301 1.00 19.58 154 ILE B O 1
ATOM 2199 N N . VAL B 1 155 ? 8.425 34.480 6.589 1.00 14.67 155 VAL B N 1
ATOM 2200 C CA . VAL B 1 155 ? 8.837 34.328 5.201 1.00 15.34 155 VAL B CA 1
ATOM 2201 C C . VAL B 1 155 ? 8.290 32.995 4.728 1.00 15.95 155 VAL B C 1
ATOM 2202 O O . VAL B 1 155 ? 8.427 31.994 5.431 1.00 15.05 155 VAL B O 1
ATOM 2206 N N . THR B 1 156 ? 7.652 32.977 3.558 1.00 15.41 156 THR B N 1
ATOM 2207 C CA . THR B 1 156 ? 7.137 31.737 2.993 1.00 14.88 156 THR B CA 1
ATOM 2208 C C . THR B 1 156 ? 7.930 31.366 1.751 1.00 17.44 156 THR B C 1
ATOM 2209 O O . THR B 1 156 ? 8.402 32.236 1.011 1.00 18.97 156 THR B O 1
ATOM 2213 N N . LEU B 1 157 ? 8.075 30.065 1.522 1.00 14.88 157 LEU B N 1
ATOM 2214 C CA . LEU B 1 157 ? 8.672 29.568 0.289 1.00 17.79 157 LEU B CA 1
ATOM 2215 C C . LEU B 1 157 ? 7.701 28.560 -0.307 1.00 19.29 157 LEU B C 1
ATOM 2216 O O . LEU B 1 157 ? 7.479 27.496 0.281 1.00 18.73 157 LEU B O 1
ATOM 2221 N N . ASP B 1 158 ? 7.100 28.906 -1.448 1.00 18.99 158 ASP B N 1
ATOM 2222 C CA . ASP B 1 158 ? 6.131 27.999 -2.074 1.00 26.80 158 ASP B CA 1
ATOM 2223 C C . ASP B 1 158 ? 5.935 28.264 -3.566 1.00 29.18 158 ASP B C 1
ATOM 2224 O O . ASP B 1 158 ? 6.578 29.134 -4.156 1.00 27.03 158 ASP B O 1
#

Foldseek 3Di:
DDDACCVPCVNVVVVVVVVVVVPDDDDDDFDPPVTDDPVVVVPDPDDDDPVNPDDDPQCPLVVVVVVLLVVLVVVDADEAEEARDDDDPVVPVVSVVVVVPRDPPRRYYYHYFYQDDDDDPDDVVVSVVVSVVVSCVVCDPHDDDDDD/DEDDDVVVVVVVVVVPPVPDDDDDDFDPPVTDDPVVVVPDPDDYDDPPDDDPVQCVLVVVLVVVQVVVVPHVDAAEAEEANPDDDPPDDPCVSVCLCVPDPPGRHHYHYQYQDDDDDDDQDSVNVSVVVVCVVCPPHDDDDDD

Solvent-accessible surface area: 14989 Å² total; per-residue (Å²): 184,53,106,47,93,8,16,66,59,103,84,1,13,32,33,0,107,140,3,74,159,72,34,132,56,1,0,0,0,2,3,4,98,120,21,13,6,85,58,0,88,92,54,23,91,26,24,4,36,31,99,28,24,84,25,45,38,22,2,16,8,0,23,0,0,13,34,0,62,138,15,38,60,179,160,16,119,1,29,0,0,0,1,23,16,162,1,40,99,28,0,60,69,6,1,80,51,12,44,162,142,30,64,114,127,22,52,29,94,34,41,74,10,91,44,23,156,75,52,105,156,24,79,66,43,150,18,22,57,55,5,1,64,73,2,45,80,36,3,53,197,32,36,13,0,4,0,97,85,80,13,61,99,103,34,3,43,49,23,6,104,137,0,88,152,72,40,104,38,0,0,0,0,6,2,3,74,79,8,10,3,87,57,0,122,90,44,29,100,49,72,11,41,18,101,81,37,101,16,27,38,14,0,7,7,4,2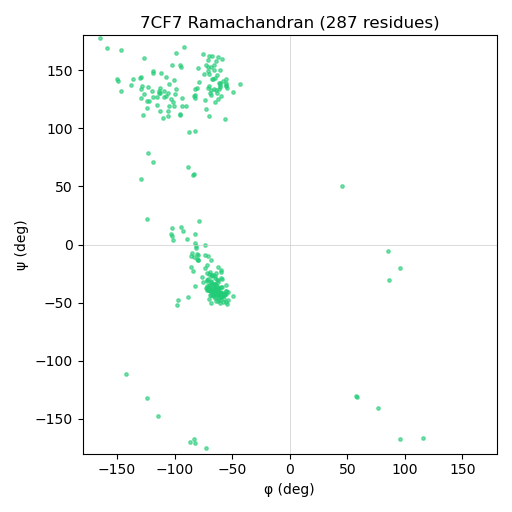3,3,9,35,27,1,101,138,0,28,70,113,76,154,28,97,1,29,0,0,1,4,2,21,118,24,25,97,0,14,64,114,47,23,40,102,87,4,137,170,30,46,110,131,41,59,7,61,16,45,31,8,90,48,36,211,137,146,106,104,178,111,132,64,20,32,43,11,2,93,88,0,52,81,33,2,53,212,34,37,9,4,0,0,62

Nearest PDB structures (foldseek):
  7cf7-assembly1_A  TM=1.007E+00  e=3.071E-29  Escherichia coli K-12
  7cem-assembly1_A  TM=9.599E-01  e=2.030E-24  Escherichia coli K-12
  7cfy-assembly1_B  TM=9.561E-01  e=1.108E-24  Escherichia coli K-12
  7cfy-assembly2_C  TM=9.567E-01  e=3.039E-24  Escherichia coli K-12
  7cf7-assembly1_B  TM=8.507E-01  e=1.608E-22  Escherichia coli K-12

Organism: Escherichia coli (strain K12) (NCBI:txid83333)

InterPro domains:
  IPR003742 RNA methyltransferase RlmH [MF_00658] (1-154)
  IPR003742 RNA methyltransferase RlmH [PF02590] (1-153)
  IPR003742 RNA methyltransferase RlmH [PIRSF004505] (1-154)
  IPR003742 RNA methyltransferase RlmH [PTHR33603] (1-154)
  IPR003742 RNA methyltransferase RlmH [TIGR00246] (2-155)
  IPR003742 RNA methyltransferase RlmH [cd18081] (3-154)
  IPR029026 tRNA (guanine-N1-)-methyltransferase, N-terminal [G3DSA:3.40.1280.10] (1-155)
  IPR029028 Alpha/beta knot methyltransferases [SSF75217] (1-153)

Sequence (291 aa):
MIPGKPWDTPQLAAELERWKLDGRDVSLLIGGPEGLSPACKAAAEQSWSLSALTLPHPLVRVLVAESLYRAFSISMKLQLVAVGTKMPDWVQTGFTEYLRRFPKDMPFELIEIPAGKRGKNADIKRILDKEGEQMLAAAGKNRIVTLDKPWDTPQLAAELERWKLDGRDVSLLIGGPEGLSPACKAAAEQSWSLSALTLPHPLVRVLVAESLYRAFSITSMKLQLVAVGTKMPDWVQTGFTEYLRRFPKDMPFELIEIPAGKKNADIKRILDKEGEQMLAAAGKNRIVTLD

Radius of gyration: 21.86 Å; Cα contacts (8 Å, |Δi|>4): 472; chains: 2; bounding box: 54×55×53 Å

Secondary structure (DSSP, 8-state):
---S-TTSHHHHHHHHHHHHHH---EEEEE-BTTB--HHHHHH-SEEE-GGG-PPPGGGHHHHHHHHHHHHHH----EEEEEE-PPPPHHHHHHHHHHHHTS-TT--EEEEEEPPPP--TT--HHHHHHHHHHHHHHHHTTSEEEEE-/-B--HHHHHHHHHHHHHH---EEEEE-BTTB--HHHHHH-SEEEB-TT----HHHHHHHHHHHHHHHHHT----EEEEEE-PPPPTTSPTTHHHHHHS--TTSSSEEEEEP-------S--HHHHHHHHHHHHHTTSEEEEE-

B-factor: mean 24.48, std 9.46, range [9.35, 73.21]

GO terms:
  GO:0005515 protein binding (F, IPI)
  GO:0070038 rRNA (pseudouridine-N3-)-methyltransferase activity (F, IDA)
  GO:0042803 protein homodimerization activity (F, IDA)
  GO:0070038 rRNA (pseudouridine-N3-)-methyltransferase activity (F, IMP)
  GO:0070475 rRNA base methylation (P, IMP)
  GO:0031167 rRNA methylation (P, IDA)
  GO:0005737 cytoplasm (C, IC)
  GO:0031167 rRNA methylation (P, IMP)